Protein AF-0000000087529373 (afdb_homodimer)

Radius of gyration: 29.22 Å; Cα contacts (8 Å, |Δi|>4): 467; chains: 2; bounding box: 78×113×123 Å

Foldseek 3Di:
DDPPPPPPPPPPPPPPPPPPPPVPDDDDVVVVVLVCVLQVVCDDPCNCVSLQEDELVRVVVCVVVVADEEEEEQDDPVVCVVPNDPDPNYYYHHLVGCPPPVNVVSDDQVGAYEYAYQQQPSQSVSQSVNVSVPRVRYHTYHGGPNNNCVVPNPPVPVPPPDD/DPPPPPPPPPPPPPPPPPPPVPVPDDDDVVVVVLVCVLQVVCDDPCNCVSLQEDELVRVVVCVVVVADEEEEEQDDPVVCVVPNDPDPNYYYHHLVGCPPPVNVVSDDQVGAYEYAYQQQPSQSVSQSVNVSVPRVRYHTYHGGPNNNCVVPNPPVPVPPPDD

pLDDT: mean 78.83, std 20.81, range [26.09, 97.5]

Secondary structure (DSSP, 8-state):
----------------------------HHHHHHHHHHHTT--GGGHHHHTTEE-HHHHHHHHHTT--EEEEE-S-HHHHHHS----TT-EE--HHHHTSHHHHTTS-SSSEEEEE-SSSHHHHHHHHHHHHHT-TTEEEETTHHHHHHHHHS--TT------/----------------------------HHHHHHHHHHHTT--GGGHHHHTTEE-HHHHHHHHHTT--EEEEE-S-HHHHHHS----TT-EE--HHHHTSHHHHTTS-SSSEEEEE-SSSHHHHHHHHHHHHTT-TTEEEETTHHHHHHHHHS--TT------

InterPro domains:
  IPR001763 Rhodanese-like domain [PF00581] (61-150)
  IPR001763 Rhodanese-like domain [PS50206] (65-157)
  IPR001763 Rhodanese-like domain [SM00450] (55-154)
  IPR036873 Rhodanese-like domain superfamily [G3DSA:3.40.250.10] (58-163)
  IPR036873 Rhodanese-like domain superfamily [SSF52821] (48-157)
  IPR050229 Thiosulfate sulfurtransferase GlpE [PTHR43031] (61-156)

Nearest PDB structures (foldseek):
  6mxv-assembly1_A  TM=7.679E-01  e=2.136E-05  Francisella tularensis subsp. tularensis SCHU S4
  5ve4-assembly2_B  TM=7.959E-01  e=3.633E-05  Paraburkholderia phytofirmans PsJN
  5ve5-assembly2_B  TM=8.107E-01  e=1.673E-04  Paraburkholderia phytofirmans PsJN
  1gn0-assembly1_A  TM=7.991E-01  e=2.182E-04  Escherichia coli BL21(DE3)
  7aor-assembly1_au  TM=6.139E-01  e=5.782E-05  Trypanosoma cruzi strain CL Brener

Sequence (326 aa):
MKKVKFMVAAIAAIGLCMSVASTAWSYDAEMAQSYAKLFAPAEGVKVGKELHFINPEGFIKNLQAGKEYVALDVRTSGEVAMLGITMPGSMAIPLNELFKEENIQRIPTDKMVVIICKSGARATVAGTALRHIGFDNVYILKGGFQELSAAYGPTEGASLSKKMKKVKFMVAAIAAIGLCMSVASTAWSYDAEMAQSYAKLFAPAEGVKVGKELHFINPEGFIKNLQAGKEYVALDVRTSGEVAMLGITMPGSMAIPLNELFKEENIQRIPTDKMVVIICKSGARATVAGTALRHIGFDNVYILKGGFQELSAAYGPTEGASLSKK

Structure (mmCIF, N/CA/C/O backbone):
data_AF-0000000087529373-model_v1
#
loop_
_entity.id
_entity.type
_entity.pdbx_description
1 polymer 'Thiosulfate sulfurtransferase'
#
loop_
_atom_site.group_PDB
_atom_site.id
_atom_site.type_symbol
_atom_site.label_atom_id
_atom_site.label_alt_id
_atom_site.label_comp_id
_atom_site.label_asym_id
_atom_site.label_entity_id
_atom_site.label_seq_id
_atom_site.pdbx_PDB_ins_code
_atom_site.Cartn_x
_atom_site.Cartn_y
_atom_site.Cartn_z
_atom_site.occupancy
_atom_site.B_iso_or_equiv
_atom_site.auth_seq_id
_atom_site.auth_comp_id
_atom_site.auth_asym_id
_atom_site.auth_atom_id
_atom_site.pdbx_PDB_model_num
ATOM 1 N N . MET A 1 1 ? 5.238 24.453 86 1 31.84 1 MET A N 1
ATOM 2 C CA . MET A 1 1 ? 4.848 24.922 84.688 1 31.84 1 MET A CA 1
ATOM 3 C C . MET A 1 1 ? 5.535 24.125 83.625 1 31.84 1 MET A C 1
ATOM 5 O O . MET A 1 1 ? 6.727 24.297 83.375 1 31.84 1 MET A O 1
ATOM 9 N N . LYS A 1 2 ? 5.074 22.812 83.438 1 36.81 2 LYS A N 1
ATOM 10 C CA . LYS A 1 2 ? 5.535 21.766 82.562 1 36.81 2 LYS A CA 1
ATOM 11 C C . LYS A 1 2 ? 5.434 22.219 81.062 1 36.81 2 LYS A C 1
ATOM 13 O O . LYS A 1 2 ? 4.402 22.75 80.688 1 36.81 2 LYS A O 1
ATOM 18 N N . LYS A 1 3 ? 6.562 22.484 80.375 1 39.34 3 LYS A N 1
ATOM 19 C CA . LYS A 1 3 ? 6.832 22.797 79 1 39.34 3 LYS A CA 1
ATOM 20 C C . LYS A 1 3 ? 6.18 21.766 78.062 1 39.34 3 LYS A C 1
ATOM 22 O O . LYS A 1 3 ? 6.465 20.578 78.188 1 39.34 3 LYS A O 1
ATOM 27 N N . VAL A 1 4 ? 4.902 21.906 77.688 1 40.38 4 VAL A N 1
ATOM 28 C CA . VAL A 1 4 ? 4.215 21.172 76.625 1 40.38 4 VAL A CA 1
ATOM 29 C C . VAL A 1 4 ? 4.988 21.312 75.312 1 40.38 4 VAL A C 1
ATOM 31 O O . VAL A 1 4 ? 5.164 22.406 74.812 1 40.38 4 VAL A O 1
ATOM 34 N N . LYS A 1 5 ? 6.027 20.484 75.125 1 38.56 5 LYS A N 1
ATOM 35 C CA . LYS A 1 5 ? 6.707 20.312 73.812 1 38.56 5 LYS A CA 1
ATOM 36 C C . LYS A 1 5 ? 5.707 20.078 72.688 1 38.56 5 LYS A C 1
ATOM 38 O O . LYS A 1 5 ? 4.906 19.141 72.75 1 38.56 5 LYS A O 1
ATOM 43 N N . PHE A 1 6 ? 5.176 21.156 72.062 1 38 6 PHE A N 1
ATOM 44 C CA . PHE A 1 6 ? 4.41 21.125 70.812 1 38 6 PHE A CA 1
ATOM 45 C C . PHE A 1 6 ? 5.152 20.328 69.75 1 38 6 PHE A C 1
ATOM 47 O O . PHE A 1 6 ? 6.301 20.641 69.438 1 38 6 PHE A O 1
ATOM 54 N N . MET A 1 7 ? 4.977 19 69.625 1 37.06 7 MET A N 1
ATOM 55 C CA . MET A 1 7 ? 5.422 18.172 68.5 1 37.06 7 MET A CA 1
ATOM 56 C C . MET A 1 7 ? 4.902 18.703 67.188 1 37.06 7 MET A C 1
ATOM 58 O O . MET A 1 7 ? 3.693 18.891 67 1 37.06 7 MET A O 1
ATOM 62 N N . VAL A 1 8 ? 5.555 19.703 66.562 1 39.47 8 VAL A N 1
ATOM 63 C CA . VAL A 1 8 ? 5.293 20.156 65.188 1 39.47 8 VAL A CA 1
ATOM 64 C C . VAL A 1 8 ? 5.238 18.969 64.25 1 39.47 8 VAL A C 1
ATOM 66 O O . VAL A 1 8 ? 6.199 18.203 64.125 1 39.47 8 VAL A O 1
ATOM 69 N N . ALA A 1 9 ? 4.086 18.281 64.062 1 39.34 9 ALA A N 1
ATOM 70 C CA . ALA A 1 9 ? 3.787 17.328 63.031 1 39.34 9 ALA A CA 1
ATOM 71 C C . ALA A 1 9 ? 4.168 17.906 61.656 1 39.34 9 ALA A C 1
ATOM 73 O O . ALA A 1 9 ? 3.652 18.953 61.25 1 39.34 9 ALA A O 1
ATOM 74 N N . ALA A 1 10 ? 5.418 17.75 61.25 1 39.88 10 ALA A N 1
ATOM 75 C CA . ALA A 1 10 ? 5.824 17.969 59.875 1 39.88 10 ALA A CA 1
ATOM 76 C C . ALA A 1 10 ? 4.91 17.219 58.906 1 39.88 10 ALA A C 1
ATOM 78 O O . ALA A 1 10 ? 4.82 15.992 58.969 1 39.88 10 ALA A O 1
ATOM 79 N N . ILE A 1 11 ? 3.727 17.734 58.594 1 43.81 11 ILE A N 1
ATOM 80 C CA . ILE A 1 11 ? 2.957 17.219 57.469 1 43.81 11 ILE A CA 1
ATOM 81 C C . ILE A 1 11 ? 3.826 17.203 56.188 1 43.81 11 ILE A C 1
ATOM 83 O O . ILE A 1 11 ? 4.266 18.25 55.719 1 43.81 11 ILE A O 1
ATOM 87 N N . ALA A 1 12 ? 4.637 16.188 56.031 1 41.66 12 ALA A N 1
ATOM 88 C CA . ALA A 1 12 ? 5.258 15.922 54.75 1 41.66 12 ALA A CA 1
ATOM 89 C C . ALA A 1 12 ? 4.219 15.914 53.625 1 41.66 12 ALA A C 1
ATOM 91 O O . ALA A 1 12 ? 3.32 15.07 53.625 1 41.66 12 ALA A O 1
ATOM 92 N N . ALA A 1 13 ? 3.811 17.109 53.125 1 44.53 13 ALA A N 1
ATOM 93 C CA . ALA A 1 13 ? 3.096 17.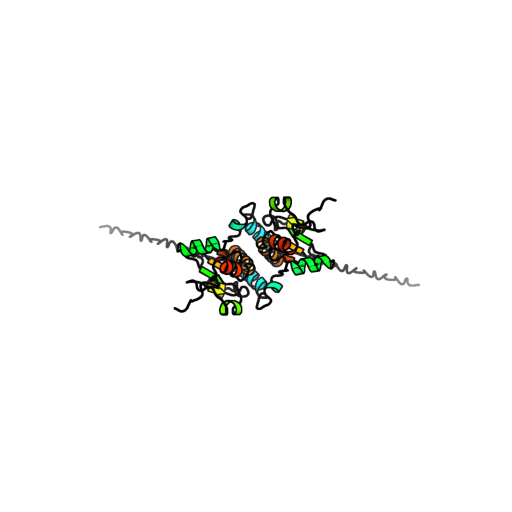141 51.875 1 44.53 13 ALA A CA 1
ATOM 94 C C . ALA A 1 13 ? 3.801 16.281 50.812 1 44.53 13 ALA A C 1
ATOM 96 O O . ALA A 1 13 ? 4.914 16.609 50.375 1 44.53 13 ALA A O 1
ATOM 97 N N . ILE A 1 14 ? 3.701 14.984 50.938 1 47.78 14 ILE A N 1
ATOM 98 C CA . ILE A 1 14 ? 4.039 14.188 49.75 1 47.78 14 ILE A CA 1
ATOM 99 C C . ILE A 1 14 ? 3.387 14.797 48.5 1 47.78 14 ILE A C 1
ATOM 101 O O . ILE A 1 14 ? 2.16 14.812 48.406 1 47.78 14 ILE A O 1
ATOM 105 N N . GLY A 1 15 ? 3.91 15.938 48.094 1 42.34 15 GLY A N 1
ATOM 106 C CA . GLY A 1 15 ? 3.516 16.344 46.75 1 42.34 15 GLY A CA 1
ATOM 107 C C . GLY A 1 15 ? 3.443 15.188 45.75 1 42.34 15 GLY A C 1
ATOM 108 O O . GLY A 1 15 ? 4.461 14.562 45.469 1 42.34 15 GLY A O 1
ATOM 109 N N . LEU A 1 16 ? 2.354 14.445 45.844 1 47.41 16 LEU A N 1
ATOM 110 C CA . LEU A 1 16 ? 2.061 13.594 44.688 1 47.41 16 LEU A CA 1
ATOM 111 C C . LEU A 1 16 ? 2.34 14.328 43.375 1 47.41 16 LEU A C 1
ATOM 113 O O . LEU A 1 16 ? 1.594 15.234 43 1 47.41 16 LEU A O 1
ATOM 117 N N . CYS A 1 17 ? 3.596 14.664 43.156 1 44.91 17 CYS A N 1
ATOM 118 C CA . CYS A 1 17 ? 3.85 14.977 41.75 1 44.91 17 CYS A CA 1
ATOM 119 C C . CYS A 1 17 ? 3.127 14 40.844 1 44.91 17 CYS A C 1
ATOM 121 O O . CYS A 1 17 ? 3.473 12.82 40.781 1 44.91 17 CYS A O 1
ATOM 123 N N . MET A 1 18 ? 1.896 14.117 40.719 1 46.19 18 MET A N 1
ATOM 124 C CA . MET A 1 18 ? 1.282 13.5 39.531 1 46.19 18 MET A CA 1
ATOM 125 C C . MET A 1 18 ? 2.158 13.68 38.312 1 46.19 18 MET A C 1
ATOM 127 O O . MET A 1 18 ? 2.332 14.805 37.844 1 46.19 18 MET A O 1
ATOM 131 N N . SER A 1 19 ? 3.25 12.984 38.188 1 47 19 SER A N 1
ATOM 132 C CA . SER A 1 19 ? 3.793 12.867 36.844 1 47 19 SER A CA 1
ATOM 133 C C . SER A 1 19 ? 2.682 12.852 35.812 1 47 19 SER A C 1
ATOM 135 O O . SER A 1 19 ? 1.85 11.938 35.781 1 47 19 SER A O 1
ATOM 137 N N . VAL A 1 20 ? 2.15 13.914 35.469 1 51.34 20 VAL A N 1
ATOM 138 C CA . VAL A 1 20 ? 1.499 13.945 34.156 1 51.34 20 VAL A CA 1
ATOM 139 C C . VAL A 1 20 ? 2.262 13.062 33.188 1 51.34 20 VAL A C 1
ATOM 141 O O . VAL A 1 20 ? 3.357 13.414 32.75 1 51.34 20 VAL A O 1
ATOM 144 N N . ALA A 1 21 ? 2.305 11.82 33.344 1 45.84 21 ALA A N 1
ATOM 145 C CA . ALA A 1 21 ? 2.678 10.992 32.188 1 45.84 21 ALA A CA 1
ATOM 146 C C . ALA A 1 21 ? 2.135 11.578 30.906 1 45.84 21 ALA A C 1
ATOM 148 O O . ALA A 1 21 ? 0.941 11.461 30.609 1 45.84 21 ALA A O 1
ATOM 149 N N . SER A 1 22 ? 2.545 12.734 30.453 1 48.16 22 SER A N 1
ATOM 150 C CA . SER A 1 22 ? 2.334 13.039 29.047 1 48.16 22 SER A CA 1
ATOM 151 C C . SER A 1 22 ? 2.35 11.766 28.188 1 48.16 22 SER A C 1
ATOM 153 O O . SER A 1 22 ? 3.346 11.047 28.172 1 48.16 22 SER A O 1
ATOM 155 N N . THR A 1 23 ? 1.409 10.867 28.297 1 54.66 23 THR A N 1
ATOM 156 C CA . THR A 1 23 ? 1.257 9.742 27.391 1 54.66 23 THR A CA 1
ATOM 157 C C . THR A 1 23 ? 1.898 10.039 26.031 1 54.66 23 THR A C 1
ATOM 159 O O . THR A 1 23 ? 1.271 10.648 25.172 1 54.66 23 THR A O 1
ATOM 162 N N . ALA A 1 24 ? 3.25 10.406 26.047 1 62.88 24 ALA A N 1
ATOM 163 C CA . ALA A 1 24 ? 4.113 10.695 24.906 1 62.88 24 ALA A CA 1
ATOM 164 C C . ALA A 1 24 ? 3.881 9.703 23.766 1 62.88 24 ALA A C 1
ATOM 166 O O . ALA A 1 24 ? 3.768 8.492 24 1 62.88 24 ALA A O 1
ATOM 167 N N . TRP A 1 25 ? 3.27 10.117 22.766 1 74.19 25 TRP A N 1
ATOM 168 C CA . TRP A 1 25 ? 3.145 9.312 21.547 1 74.19 25 TRP A CA 1
ATOM 169 C C . TRP A 1 25 ? 4.441 8.57 21.25 1 74.19 25 TRP A C 1
ATOM 171 O O . TRP A 1 25 ? 5.535 9.109 21.453 1 74.19 25 TRP A O 1
ATOM 181 N N . SER A 1 26 ? 4.289 7.199 21.297 1 84.88 26 SER A N 1
ATOM 182 C CA . SER A 1 26 ? 5.445 6.434 20.844 1 84.88 26 SER A CA 1
ATOM 183 C C . SER A 1 26 ? 5.094 5.555 19.656 1 84.88 26 SER A C 1
ATOM 185 O O . SER A 1 26 ? 3.943 5.145 19.5 1 84.88 26 SER A O 1
ATOM 187 N N . TYR A 1 27 ? 6.047 5.465 18.703 1 87.38 27 TYR A N 1
ATOM 188 C CA . TYR A 1 27 ? 5.871 4.551 17.578 1 87.38 27 TYR A CA 1
ATOM 189 C C . TYR A 1 27 ? 6.754 3.32 17.734 1 87.38 27 TYR A C 1
ATOM 191 O O . TYR A 1 27 ? 7.672 3.305 18.562 1 87.38 27 TYR A O 1
ATOM 199 N N . ASP A 1 28 ? 6.391 2.209 17.062 1 91.69 28 ASP A N 1
ATOM 200 C CA . ASP A 1 28 ? 7.18 0.982 17.047 1 91.69 28 ASP A CA 1
ATOM 201 C C . ASP A 1 28 ? 8.484 1.183 16.281 1 91.69 28 ASP A C 1
ATOM 203 O O . ASP A 1 28 ? 8.531 1.008 15.062 1 91.69 28 ASP A O 1
ATOM 207 N N . ALA A 1 29 ? 9.547 1.509 16.969 1 89.81 29 ALA A N 1
ATOM 208 C CA . ALA A 1 29 ? 10.828 1.884 16.375 1 89.81 29 ALA A CA 1
ATOM 209 C C . ALA A 1 29 ? 11.445 0.708 15.633 1 89.81 29 ALA A C 1
ATOM 211 O O . ALA A 1 29 ? 12.07 0.891 14.586 1 89.81 29 ALA A O 1
ATOM 212 N N . GLU A 1 30 ? 11.289 -0.482 16.188 1 91.06 30 GLU A N 1
ATOM 213 C CA . GLU A 1 30 ? 11.836 -1.661 15.531 1 91.06 30 GLU A CA 1
ATOM 214 C C . GLU A 1 30 ? 11.133 -1.928 14.203 1 91.06 30 GLU A C 1
ATOM 216 O O . GLU A 1 30 ? 11.789 -2.205 13.195 1 91.06 30 GLU A O 1
ATOM 221 N N . MET A 1 31 ? 9.891 -1.843 14.195 1 91.88 31 MET A N 1
ATOM 222 C CA . MET A 1 31 ? 9.133 -2.014 12.961 1 91.88 31 MET A CA 1
ATOM 223 C C . MET A 1 31 ? 9.469 -0.914 11.961 1 91.88 31 MET A C 1
ATOM 225 O O . MET A 1 31 ? 9.602 -1.178 10.766 1 91.88 31 MET A O 1
ATOM 229 N N . ALA A 1 32 ? 9.656 0.282 12.43 1 91.56 32 ALA A N 1
ATOM 230 C CA . ALA A 1 32 ? 10.039 1.396 11.562 1 91.56 32 ALA A CA 1
ATOM 231 C C . ALA A 1 32 ? 11.367 1.113 10.867 1 91.56 32 ALA A C 1
ATOM 233 O O . ALA A 1 32 ? 11.516 1.388 9.672 1 91.56 32 ALA A O 1
ATOM 234 N N . GLN A 1 33 ? 12.289 0.625 11.609 1 93.12 33 GLN A N 1
ATOM 235 C CA . GLN A 1 33 ? 13.586 0.287 11.023 1 93.12 33 GLN A CA 1
ATOM 236 C C . GLN A 1 33 ? 13.438 -0.78 9.945 1 93.12 33 GLN A C 1
ATOM 238 O O . GLN A 1 33 ? 14.141 -0.746 8.938 1 93.12 33 GLN A O 1
ATOM 243 N N . SER A 1 34 ? 12.57 -1.811 10.203 1 94.44 34 SER A N 1
ATOM 244 C CA . SER A 1 34 ? 12.32 -2.842 9.203 1 94.44 34 SER A CA 1
ATOM 245 C C . SER A 1 34 ? 11.734 -2.244 7.926 1 94.44 34 SER A C 1
ATOM 247 O O . SER A 1 34 ? 12.078 -2.664 6.82 1 94.44 34 SER A O 1
ATOM 249 N N . TYR A 1 35 ? 10.867 -1.227 8.023 1 94.31 35 TYR A N 1
ATOM 250 C CA . TYR A 1 35 ? 10.32 -0.538 6.859 1 94.31 35 TYR A CA 1
ATOM 251 C C . TYR A 1 35 ? 11.391 0.296 6.164 1 94.31 35 TYR A C 1
ATOM 253 O O . TYR A 1 35 ? 11.398 0.407 4.938 1 94.31 35 TYR A O 1
ATOM 261 N N . ALA A 1 36 ? 12.258 0.979 6.969 1 93.25 36 ALA A N 1
ATOM 262 C CA . ALA A 1 36 ? 13.359 1.743 6.379 1 93.25 36 ALA A CA 1
ATOM 263 C C . ALA A 1 36 ? 14.211 0.868 5.465 1 93.25 36 ALA A C 1
ATOM 265 O O . ALA A 1 36 ? 14.586 1.287 4.367 1 93.25 36 ALA A O 1
ATOM 266 N N . LYS A 1 37 ? 14.484 -0.329 5.922 1 93.38 37 LYS A N 1
ATOM 267 C CA . LYS A 1 37 ? 15.25 -1.273 5.117 1 93.38 37 LYS A CA 1
ATOM 268 C C . LYS A 1 37 ? 14.469 -1.698 3.877 1 93.38 37 LYS A C 1
ATOM 270 O O . LYS A 1 37 ? 15.023 -1.77 2.779 1 93.38 37 LYS A O 1
ATOM 275 N N . LEU A 1 38 ? 13.164 -1.969 4.012 1 92.56 38 LEU A N 1
ATOM 276 C CA . LEU A 1 38 ? 12.312 -2.43 2.92 1 92.56 38 LEU A CA 1
ATOM 277 C C . LEU A 1 38 ? 12.242 -1.386 1.811 1 92.56 38 LEU A C 1
ATOM 279 O O . LEU A 1 38 ? 12.258 -1.729 0.626 1 92.56 38 LEU A O 1
ATOM 283 N N . PHE A 1 39 ? 12.188 -0.047 2.17 1 94.12 39 PHE A N 1
ATOM 284 C CA . PHE A 1 39 ? 11.891 0.996 1.195 1 94.12 39 PHE A CA 1
ATOM 285 C C . PHE A 1 39 ? 13.172 1.71 0.761 1 94.12 39 PHE A C 1
ATOM 287 O O . PHE A 1 39 ? 13.141 2.547 -0.144 1 94.12 39 PHE A O 1
ATOM 294 N N . ALA A 1 40 ? 14.32 1.424 1.313 1 91.31 40 ALA A N 1
ATOM 295 C CA . ALA A 1 40 ? 15.602 2.074 1.031 1 91.31 40 ALA A CA 1
ATOM 296 C C . ALA A 1 40 ? 15.922 2.031 -0.461 1 91.31 40 ALA A C 1
ATOM 298 O O . ALA A 1 40 ? 16.359 3.027 -1.036 1 91.31 40 ALA A O 1
ATOM 299 N N . PRO A 1 41 ? 15.617 0.905 -1.127 1 90.06 41 PRO A N 1
ATOM 300 C CA . PRO A 1 41 ? 15.969 0.845 -2.547 1 90.06 41 PRO A CA 1
ATOM 301 C C . PRO A 1 41 ? 15.008 1.646 -3.428 1 90.06 41 PRO A C 1
ATOM 303 O O . PRO A 1 41 ? 15.297 1.88 -4.605 1 90.06 41 PRO A O 1
ATOM 306 N N . ALA A 1 42 ? 13.875 2.02 -2.877 1 88.12 42 ALA A N 1
ATOM 307 C CA . ALA A 1 42 ? 12.867 2.736 -3.658 1 88.12 42 ALA A CA 1
ATOM 308 C C . ALA A 1 42 ? 13.289 4.184 -3.898 1 88.12 42 ALA A C 1
ATOM 310 O O . ALA A 1 42 ? 12.648 5.113 -3.402 1 88.12 42 ALA A O 1
ATOM 311 N N . GLU A 1 43 ? 14.359 4.367 -4.602 1 82.25 43 GLU A N 1
ATOM 312 C CA . GLU A 1 43 ? 14.93 5.68 -4.879 1 82.25 43 GLU A CA 1
ATOM 313 C C . GLU A 1 43 ? 14.945 5.973 -6.375 1 82.25 43 GLU A C 1
ATOM 315 O O . GLU A 1 43 ? 15.094 5.059 -7.191 1 82.25 43 GLU A O 1
ATOM 320 N N . GLY A 1 44 ? 14.742 7.238 -6.668 1 70.94 44 GLY A N 1
ATOM 321 C CA . GLY A 1 44 ? 14.938 7.688 -8.039 1 70.94 44 GLY A CA 1
ATOM 322 C C . GLY A 1 44 ? 13.859 7.211 -8.984 1 70.94 44 GLY A C 1
ATOM 323 O O . GLY A 1 44 ? 12.68 7.145 -8.609 1 70.94 44 GLY A O 1
ATOM 324 N N . VAL A 1 45 ? 14.242 6.945 -10.281 1 62.62 45 VAL A N 1
ATOM 325 C CA . VAL A 1 45 ? 13.32 6.645 -11.375 1 62.62 45 VAL A CA 1
ATOM 326 C C . VAL A 1 45 ? 12.891 5.18 -11.297 1 62.62 45 VAL A C 1
ATOM 328 O O . VAL A 1 45 ? 11.891 4.789 -11.906 1 62.62 45 VAL A O 1
ATOM 331 N N . LYS A 1 46 ? 13.438 4.492 -10.375 1 73.38 46 LYS A N 1
ATOM 332 C CA . LYS A 1 46 ? 13.18 3.057 -10.32 1 73.38 46 LYS A CA 1
ATOM 333 C C . LYS A 1 46 ? 12.234 2.707 -9.172 1 73.38 46 LYS A C 1
ATOM 335 O O . LYS A 1 46 ? 12.203 1.561 -8.719 1 73.38 46 LYS A O 1
ATOM 340 N N . VAL A 1 47 ? 11.562 3.574 -8.719 1 76.75 47 VAL A N 1
ATOM 341 C CA . VAL A 1 47 ? 10.742 3.363 -7.523 1 76.75 47 VAL A CA 1
ATOM 342 C C . VAL A 1 47 ? 9.688 2.303 -7.805 1 76.75 47 VAL A C 1
ATOM 344 O O . VAL A 1 47 ? 9.492 1.378 -7.008 1 76.75 47 VAL A O 1
ATOM 347 N N . GLY A 1 48 ? 9.078 2.363 -8.969 1 79.19 48 GLY A N 1
ATOM 348 C CA . GLY A 1 48 ? 8.062 1.395 -9.328 1 79.19 48 GLY A CA 1
ATOM 349 C C . GLY A 1 48 ? 8.586 -0.028 -9.398 1 79.19 48 GLY A C 1
ATOM 350 O O . GLY A 1 48 ? 7.941 -0.956 -8.906 1 79.19 48 GLY A O 1
ATOM 351 N N . LYS A 1 49 ? 9.758 -0.174 -9.992 1 80.19 49 LYS A N 1
ATOM 352 C CA . LYS A 1 49 ? 10.367 -1.494 -10.102 1 80.19 49 LYS A CA 1
ATOM 353 C C . LYS A 1 49 ? 10.727 -2.049 -8.727 1 80.19 49 LYS A C 1
ATOM 355 O O . LYS A 1 49 ? 10.531 -3.234 -8.461 1 80.19 49 LYS A O 1
ATOM 360 N N . GLU A 1 50 ? 11.18 -1.136 -7.855 1 86.19 50 GLU A N 1
ATOM 361 C CA . GLU A 1 50 ? 11.633 -1.558 -6.535 1 86.19 50 GLU A CA 1
ATOM 362 C C . GLU A 1 50 ? 10.453 -1.92 -5.637 1 86.19 50 GLU A C 1
ATOM 364 O O . GLU A 1 50 ? 10.594 -2.713 -4.703 1 86.19 50 GLU A O 1
ATOM 369 N N . LEU A 1 51 ? 9.328 -1.421 -5.957 1 90.25 51 LEU A N 1
ATOM 370 C CA . LEU A 1 51 ? 8.125 -1.76 -5.203 1 90.25 51 LEU A CA 1
ATOM 371 C C . LEU A 1 51 ? 7.371 -2.908 -5.863 1 90.25 51 LEU A C 1
ATOM 373 O O . LEU A 1 51 ? 6.273 -3.268 -5.434 1 90.25 51 LEU A O 1
ATOM 377 N N . HIS A 1 52 ? 7.895 -3.516 -6.98 1 94.25 52 HIS A N 1
ATOM 378 C CA . HIS A 1 52 ? 7.43 -4.703 -7.688 1 94.25 52 HIS A CA 1
ATOM 379 C C . HIS A 1 52 ? 6.078 -4.457 -8.352 1 94.25 52 HIS A C 1
ATOM 381 O O . HIS A 1 52 ? 5.207 -5.332 -8.344 1 94.25 52 HIS A O 1
ATOM 387 N N . PHE A 1 53 ? 5.926 -3.236 -8.867 1 93.69 53 PHE A N 1
ATOM 388 C CA . PHE A 1 53 ? 4.723 -2.945 -9.641 1 93.69 53 PHE A CA 1
ATOM 389 C C . PHE A 1 53 ? 4.844 -3.496 -11.055 1 93.69 53 PHE A C 1
ATOM 391 O O . PHE A 1 53 ? 5.914 -3.428 -11.664 1 93.69 53 PHE A O 1
ATOM 398 N N . ILE A 1 54 ? 3.787 -4.031 -11.562 1 92.06 54 ILE A N 1
ATOM 399 C CA . ILE A 1 54 ? 3.672 -4.398 -12.969 1 92.06 54 ILE A CA 1
ATOM 400 C C . ILE A 1 54 ? 2.459 -3.705 -13.586 1 92.06 54 ILE A C 1
ATOM 402 O O . ILE A 1 54 ? 1.408 -3.596 -12.953 1 92.06 54 ILE A O 1
ATOM 406 N N . ASN A 1 55 ? 2.658 -3.148 -14.727 1 90.5 55 ASN A N 1
ATOM 407 C CA . ASN A 1 55 ? 1.537 -2.529 -15.422 1 90.5 55 ASN A CA 1
ATOM 408 C C . ASN A 1 55 ? 0.709 -3.562 -16.188 1 90.5 55 ASN A C 1
ATOM 410 O O . ASN A 1 55 ? 1.186 -4.664 -16.453 1 90.5 55 ASN A O 1
ATOM 414 N N . PRO A 1 56 ? -0.542 -3.162 -16.438 1 88.56 56 PRO A N 1
ATOM 415 C CA . PRO A 1 56 ? -1.431 -4.102 -17.141 1 88.56 56 PRO A CA 1
ATOM 416 C C . PRO A 1 56 ? -0.863 -4.578 -18.469 1 88.56 56 PRO A C 1
ATOM 418 O O . PRO A 1 56 ? -0.99 -5.758 -18.812 1 88.56 56 PRO A O 1
ATOM 421 N N . GLU A 1 57 ? -0.238 -3.729 -19.188 1 86.44 57 GLU A N 1
ATOM 422 C CA . GLU A 1 57 ? 0.329 -4.094 -20.484 1 86.44 57 GLU A CA 1
ATOM 423 C C . GLU A 1 57 ? 1.391 -5.18 -20.344 1 86.44 57 GLU A C 1
ATOM 425 O O . GLU A 1 57 ? 1.388 -6.164 -21.078 1 86.44 57 GLU A O 1
ATOM 430 N N . GLY A 1 58 ? 2.285 -4.906 -19.422 1 84.75 58 GLY A N 1
ATOM 431 C CA . GLY A 1 58 ? 3.311 -5.902 -19.156 1 84.75 58 GLY A CA 1
ATOM 432 C C . GLY A 1 58 ? 2.748 -7.223 -18.656 1 84.75 58 GLY A C 1
ATOM 433 O O . GLY A 1 58 ? 3.217 -8.289 -19.062 1 84.75 58 GLY A O 1
ATOM 434 N N . PHE A 1 59 ? 1.764 -7.176 -17.859 1 85.69 59 PHE A N 1
ATOM 435 C CA . PHE A 1 59 ? 1.114 -8.359 -17.312 1 85.69 59 PHE A CA 1
ATOM 436 C C . PHE A 1 59 ? 0.517 -9.219 -18.422 1 85.69 59 PHE A C 1
ATOM 438 O O . PHE A 1 59 ? 0.754 -10.422 -18.469 1 85.69 59 PHE A O 1
ATOM 445 N N . ILE A 1 60 ? -0.147 -8.617 -19.344 1 82 60 ILE A N 1
ATOM 446 C CA . ILE A 1 60 ? -0.817 -9.312 -20.438 1 82 60 ILE A CA 1
ATOM 447 C C . ILE A 1 60 ? 0.221 -9.875 -21.406 1 82 60 ILE A C 1
ATOM 449 O O . ILE A 1 60 ? 0.092 -11.016 -21.875 1 82 60 ILE A O 1
ATOM 453 N N . LYS A 1 61 ? 1.169 -9.039 -21.719 1 84.81 61 LYS A N 1
ATOM 454 C CA . LYS A 1 61 ? 2.23 -9.492 -22.609 1 84.81 61 LYS A CA 1
ATOM 455 C C . LYS A 1 61 ? 2.904 -10.75 -22.062 1 84.81 61 LYS A C 1
ATOM 457 O O . LYS A 1 61 ? 3.158 -11.695 -22.812 1 84.81 61 LYS A O 1
ATOM 462 N N . ASN A 1 62 ? 3.156 -10.711 -20.797 1 83.19 62 ASN A N 1
ATOM 463 C CA . ASN A 1 62 ? 3.791 -11.859 -20.172 1 83.19 62 ASN A CA 1
ATOM 464 C C . ASN A 1 62 ? 2.881 -13.086 -20.188 1 83.19 62 ASN A C 1
ATOM 466 O O . ASN A 1 62 ? 3.344 -14.203 -20.422 1 83.19 62 ASN A O 1
ATOM 470 N N . LEU A 1 63 ? 1.651 -12.945 -19.953 1 79.44 63 LEU A N 1
ATOM 471 C CA . LEU A 1 63 ? 0.681 -14.031 -20 1 79.44 63 LEU A CA 1
ATOM 472 C C . LEU A 1 63 ? 0.63 -14.648 -21.406 1 79.44 63 LEU A C 1
ATOM 474 O O . LEU A 1 63 ? 0.605 -15.867 -21.547 1 79.44 63 LEU A O 1
ATOM 478 N N . GLN A 1 64 ? 0.639 -13.773 -22.344 1 82.69 64 GLN A N 1
ATOM 479 C CA . GLN A 1 64 ? 0.57 -14.219 -23.734 1 82.69 64 GLN A CA 1
ATOM 480 C C . GLN A 1 64 ? 1.84 -14.961 -24.141 1 82.69 64 GLN A C 1
ATOM 482 O O . GLN A 1 64 ? 1.797 -15.867 -24.969 1 82.69 64 GLN A O 1
ATOM 487 N N . ALA A 1 65 ? 2.898 -14.625 -23.531 1 87.56 65 ALA A N 1
ATOM 488 C CA . ALA A 1 65 ? 4.184 -15.258 -23.812 1 87.56 65 ALA A CA 1
ATOM 489 C C . ALA A 1 65 ? 4.305 -16.594 -23.094 1 87.56 65 ALA A C 1
ATOM 491 O O . ALA A 1 65 ? 5.324 -17.281 -23.219 1 87.56 65 ALA A O 1
ATOM 492 N N . GLY A 1 66 ? 3.326 -16.906 -22.281 1 81.62 66 GLY A N 1
ATOM 493 C CA . GLY A 1 66 ? 3.307 -18.203 -21.641 1 81.62 66 GLY A CA 1
ATOM 494 C C . GLY A 1 66 ? 3.98 -18.203 -20.281 1 81.62 66 GLY A C 1
ATOM 495 O O . GLY A 1 66 ? 4.305 -19.266 -19.734 1 81.62 66 GLY A O 1
ATOM 496 N N . LYS A 1 67 ? 4.266 -17.047 -19.797 1 82 67 LYS A N 1
ATOM 497 C CA . LYS A 1 67 ? 4.84 -16.969 -18.453 1 82 67 LYS A CA 1
ATOM 498 C C . LYS A 1 67 ? 3.836 -17.422 -17.406 1 82 67 LYS A C 1
ATOM 500 O O . LYS A 1 67 ? 2.652 -17.094 -17.484 1 82 67 LYS A O 1
ATOM 505 N N . GLU A 1 68 ? 4.305 -18.234 -16.5 1 83.38 68 GLU A N 1
ATOM 506 C CA . GLU A 1 68 ? 3.432 -18.781 -15.469 1 83.38 68 GLU A CA 1
ATOM 507 C C . GLU A 1 68 ? 3.359 -17.859 -14.258 1 83.38 68 GLU A C 1
ATOM 509 O O . GLU A 1 68 ? 4.387 -17.484 -13.688 1 83.38 68 GLU A O 1
ATOM 514 N N . TYR A 1 69 ? 2.191 -17.328 -13.969 1 84.25 69 TYR A N 1
ATOM 515 C CA . TYR A 1 69 ? 1.888 -16.516 -12.797 1 84.25 69 TYR A CA 1
ATOM 516 C C . TYR A 1 69 ? 0.76 -17.125 -11.984 1 84.25 69 TYR A C 1
ATOM 518 O O . TYR A 1 69 ? -0.06 -17.875 -12.516 1 84.25 69 TYR A O 1
ATOM 526 N N . VAL A 1 70 ? 0.819 -16.953 -10.789 1 90.25 70 VAL A N 1
ATOM 527 C CA . VAL A 1 70 ? -0.356 -17.141 -9.945 1 90.25 70 VAL A CA 1
ATOM 528 C C . VAL A 1 70 ? -0.972 -15.781 -9.602 1 90.25 70 VAL A C 1
ATOM 530 O O . VAL A 1 70 ? -0.299 -14.906 -9.055 1 90.25 70 VAL A O 1
ATOM 533 N N . ALA A 1 71 ? -2.164 -15.562 -10.062 1 91.88 71 ALA A N 1
ATOM 534 C CA . ALA A 1 71 ? -2.889 -14.344 -9.695 1 91.88 71 ALA A CA 1
ATOM 535 C C . ALA A 1 71 ? -3.559 -14.492 -8.336 1 91.88 71 ALA A C 1
ATOM 537 O O . ALA A 1 71 ? -4.246 -15.484 -8.078 1 91.88 71 ALA A O 1
ATOM 538 N N . LEU A 1 72 ? -3.309 -13.602 -7.48 1 95.81 72 LEU A N 1
ATOM 539 C CA . LEU A 1 72 ? -3.943 -13.562 -6.168 1 95.81 72 LEU A CA 1
ATOM 540 C C . LEU A 1 72 ? -4.883 -12.367 -6.051 1 95.81 72 LEU A C 1
ATOM 542 O O . LEU A 1 72 ? -4.43 -11.227 -5.953 1 95.81 72 LEU A O 1
ATOM 546 N N . ASP A 1 73 ? -6.172 -12.68 -6.109 1 94.62 73 ASP A N 1
ATOM 547 C CA . ASP A 1 73 ? -7.211 -11.664 -5.953 1 94.62 73 ASP A CA 1
ATOM 548 C C . ASP A 1 73 ? -7.504 -11.398 -4.477 1 94.62 73 ASP A C 1
ATOM 550 O O . ASP A 1 73 ? -8.023 -12.273 -3.777 1 94.62 73 ASP A O 1
ATOM 554 N N . VAL A 1 74 ? -7.281 -10.141 -4.016 1 96.31 74 VAL A N 1
ATOM 555 C CA . VAL A 1 74 ? -7.387 -9.875 -2.584 1 96.31 74 VAL A CA 1
ATOM 556 C C . VAL A 1 74 ? -8.656 -9.078 -2.299 1 96.31 74 VAL A C 1
ATOM 558 O O . VAL A 1 74 ? -8.82 -8.523 -1.207 1 96.31 74 VAL A O 1
ATOM 561 N N . ARG A 1 75 ? -9.547 -8.984 -3.254 1 92.94 75 ARG A N 1
ATOM 562 C CA . ARG A 1 75 ? -10.844 -8.352 -3.049 1 92.94 75 ARG A CA 1
ATOM 563 C C . ARG A 1 75 ? -11.727 -9.195 -2.137 1 92.94 75 ARG A C 1
ATOM 565 O O . ARG A 1 75 ? -11.312 -10.266 -1.676 1 92.94 75 ARG A O 1
ATOM 572 N N . THR A 1 76 ? -12.867 -8.602 -1.842 1 91.88 76 THR A N 1
ATOM 573 C CA . THR A 1 76 ? -13.82 -9.344 -1.024 1 91.88 76 THR A CA 1
ATOM 574 C C . THR A 1 76 ? -14.414 -10.508 -1.808 1 91.88 76 THR A C 1
ATOM 576 O O . THR A 1 76 ? -14.406 -10.508 -3.041 1 91.88 76 THR A O 1
ATOM 579 N N . SER A 1 77 ? -14.922 -11.484 -1.059 1 89.75 77 SER A N 1
ATOM 580 C CA . SER A 1 77 ? -15.555 -12.633 -1.704 1 89.75 77 SER A CA 1
ATOM 581 C C . SER A 1 77 ? -16.734 -12.203 -2.561 1 89.75 77 SER A C 1
ATOM 583 O O . SER A 1 77 ? -17.016 -12.805 -3.6 1 89.75 77 SER A O 1
ATOM 585 N N . GLY A 1 78 ? -17.438 -11.195 -2.104 1 87.25 78 GLY A N 1
ATOM 586 C CA . GLY A 1 78 ? -18.547 -10.672 -2.883 1 87.25 78 GLY A CA 1
ATOM 587 C C . GLY A 1 78 ? -18.109 -10.094 -4.219 1 87.25 78 GLY A C 1
ATOM 588 O O . GLY A 1 78 ? -18.766 -10.328 -5.238 1 87.25 78 GLY A O 1
ATOM 589 N N . GLU A 1 79 ? -17.078 -9.375 -4.234 1 87.56 79 GLU A N 1
ATOM 590 C CA . GLU A 1 79 ? -16.547 -8.805 -5.469 1 87.56 79 GLU A CA 1
ATOM 591 C C . GLU A 1 79 ? -16.094 -9.898 -6.43 1 87.56 79 GLU A C 1
ATOM 593 O O . GLU A 1 79 ? -16.344 -9.82 -7.633 1 87.56 79 GLU A O 1
ATOM 598 N N . VAL A 1 80 ? -15.422 -10.922 -5.934 1 86.69 80 VAL A N 1
ATOM 599 C CA . VAL A 1 80 ? -14.859 -11.984 -6.754 1 86.69 80 VAL A CA 1
ATOM 600 C C . VAL A 1 80 ? -15.992 -12.82 -7.355 1 86.69 80 VAL A C 1
ATOM 602 O O . VAL A 1 80 ? -15.906 -13.258 -8.508 1 86.69 80 VAL A O 1
ATOM 605 N N . ALA A 1 81 ? -16.969 -13.047 -6.582 1 84.88 81 ALA A N 1
ATOM 606 C CA . ALA A 1 81 ? -18.125 -13.82 -7.047 1 84.88 81 ALA A CA 1
ATOM 607 C C . ALA A 1 81 ? -18.812 -13.125 -8.211 1 84.88 81 ALA A C 1
ATOM 609 O O . ALA A 1 81 ? -19.375 -13.781 -9.102 1 84.88 81 ALA A O 1
ATOM 610 N N . MET A 1 82 ? -18.75 -11.812 -8.219 1 82.69 82 MET A N 1
ATOM 611 C CA . MET A 1 82 ? -19.375 -11.039 -9.281 1 82.69 82 MET A CA 1
ATOM 612 C C . MET A 1 82 ? -18.516 -11.047 -10.539 1 82.69 82 MET A C 1
ATOM 614 O O . MET A 1 82 ? -19.031 -11.203 -11.648 1 82.69 82 MET A O 1
ATOM 618 N N . LEU A 1 83 ? -17.25 -10.758 -10.414 1 77.5 83 LEU A N 1
ATOM 619 C CA . LEU A 1 83 ? -16.281 -10.727 -11.5 1 77.5 83 LEU A CA 1
ATOM 620 C C . LEU A 1 83 ? -14.898 -11.148 -11.008 1 77.5 83 LEU A C 1
ATOM 622 O O . LEU A 1 83 ? -14.32 -10.516 -10.125 1 77.5 83 LEU A O 1
ATOM 626 N N . GLY A 1 84 ? -14.523 -12.297 -11.453 1 72.38 84 GLY A N 1
ATOM 627 C CA . GLY A 1 84 ? -13.234 -12.781 -10.992 1 72.38 84 GLY A CA 1
ATOM 628 C C . GLY A 1 84 ? -12.281 -13.102 -12.133 1 72.38 84 GLY A C 1
ATOM 629 O O . GLY A 1 84 ? -12.641 -13 -13.305 1 72.38 84 GLY A O 1
ATOM 630 N N . ILE A 1 85 ? -10.977 -13.273 -11.719 1 70.5 85 ILE A N 1
ATOM 631 C CA . ILE A 1 85 ? -9.922 -13.664 -12.656 1 70.5 85 ILE A CA 1
ATOM 632 C C . ILE A 1 85 ? -9.984 -15.172 -12.898 1 70.5 85 ILE A C 1
ATOM 634 O O . ILE A 1 85 ? -10.07 -15.953 -11.945 1 70.5 85 ILE A O 1
ATOM 638 N N . THR A 1 86 ? -10.141 -15.562 -14.109 1 69.88 86 THR A N 1
ATOM 639 C CA . THR A 1 86 ? -10.289 -16.969 -14.438 1 69.88 86 THR A CA 1
ATOM 640 C C . THR A 1 86 ? -8.977 -17.562 -14.938 1 69.88 86 THR A C 1
ATOM 642 O O . THR A 1 86 ? -8.938 -18.688 -15.445 1 69.88 86 THR A O 1
ATOM 645 N N . MET A 1 87 ? -7.941 -17.062 -14.602 1 72.38 87 MET A N 1
ATOM 646 C CA . MET A 1 87 ? -6.66 -17.609 -15.039 1 72.38 87 MET A CA 1
ATOM 647 C C . MET A 1 87 ? -6.316 -18.875 -14.266 1 72.38 87 MET A C 1
ATOM 649 O O . MET A 1 87 ? -6.625 -19 -13.078 1 72.38 87 MET A O 1
ATOM 653 N N . PRO A 1 88 ? -5.695 -19.828 -15.016 1 75.75 88 PRO A N 1
ATOM 654 C CA . PRO A 1 88 ? -5.258 -21.031 -14.305 1 75.75 88 PRO A CA 1
ATOM 655 C C . PRO A 1 88 ? -4.332 -20.719 -13.133 1 75.75 88 PRO A C 1
ATOM 657 O O . PRO A 1 88 ? -3.467 -19.859 -13.234 1 75.75 88 PRO A O 1
ATOM 660 N N . GLY A 1 89 ? -4.645 -21.297 -12.016 1 78.56 89 GLY A N 1
ATOM 661 C CA . GLY A 1 89 ? -3.789 -21.172 -10.844 1 78.56 89 GLY A CA 1
ATOM 662 C C . GLY A 1 89 ? -4.09 -19.938 -10.023 1 78.56 89 GLY A C 1
ATOM 663 O O . GLY A 1 89 ? -3.402 -19.656 -9.039 1 78.56 89 GLY A O 1
ATOM 664 N N . SER A 1 90 ? -5.117 -19.266 -10.398 1 85.94 90 SER A N 1
ATOM 665 C CA . SER A 1 90 ? -5.48 -18.078 -9.648 1 85.94 90 SER A CA 1
ATOM 666 C C . SER A 1 90 ? -6.105 -18.438 -8.305 1 85.94 90 SER A C 1
ATOM 668 O O . SER A 1 90 ? -6.648 -19.531 -8.141 1 85.94 90 SER A O 1
ATOM 670 N N . MET A 1 91 ? -5.887 -17.547 -7.324 1 92.19 91 MET A N 1
ATOM 671 C CA . MET A 1 91 ? -6.469 -17.703 -5.992 1 92.19 91 MET A CA 1
ATOM 672 C C . MET A 1 91 ? -7.094 -16.391 -5.52 1 92.19 91 MET A C 1
ATOM 674 O O . MET A 1 91 ? -6.742 -15.312 -6.012 1 92.19 91 MET A O 1
ATOM 678 N N . ALA A 1 92 ? -8.109 -16.641 -4.68 1 93.69 92 ALA A N 1
ATOM 679 C CA . ALA A 1 92 ? -8.773 -15.5 -4.062 1 93.69 92 ALA A CA 1
ATOM 680 C C . ALA A 1 92 ? -8.711 -15.586 -2.539 1 93.69 92 ALA A C 1
ATOM 682 O O . ALA A 1 92 ? -9.203 -16.547 -1.947 1 93.69 92 ALA A O 1
ATOM 683 N N . ILE A 1 93 ? -8.062 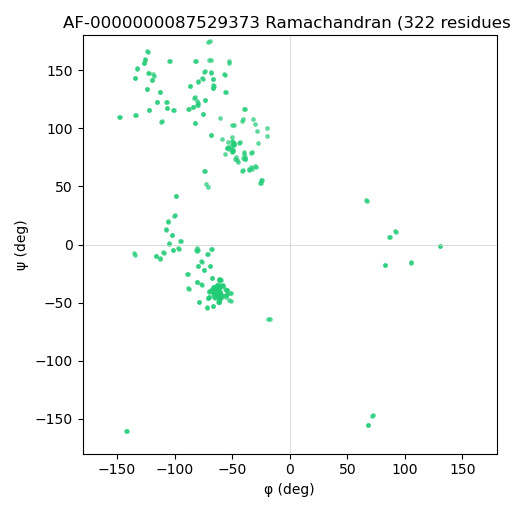-14.68 -1.944 1 95.94 93 ILE A N 1
ATOM 684 C CA . ILE A 1 93 ? -7.992 -14.539 -0.494 1 95.94 93 ILE A CA 1
ATOM 685 C C . ILE A 1 93 ? -8.211 -13.078 -0.107 1 95.94 93 ILE A C 1
ATOM 687 O O . ILE A 1 93 ? -7.359 -12.227 -0.364 1 95.94 93 ILE A O 1
ATOM 691 N N . PRO A 1 94 ? -9.367 -12.805 0.542 1 96.19 94 PRO A N 1
ATOM 692 C CA . PRO A 1 94 ? -9.609 -11.414 0.92 1 96.19 94 PRO A CA 1
ATOM 693 C C . PRO A 1 94 ? -8.492 -10.836 1.791 1 96.19 94 PRO A C 1
ATOM 695 O O . PRO A 1 94 ? -7.914 -11.555 2.609 1 96.19 94 PRO A O 1
ATOM 698 N N . LEU A 1 95 ? -8.25 -9.523 1.583 1 96.25 95 LEU A N 1
ATOM 699 C CA . LEU A 1 95 ? -7.168 -8.859 2.295 1 96.25 95 LEU A CA 1
ATOM 700 C C . LEU A 1 95 ? -7.262 -9.117 3.795 1 96.25 95 LEU A C 1
ATOM 702 O O . LEU A 1 95 ? -6.25 -9.406 4.441 1 96.25 95 LEU A O 1
ATOM 706 N N . ASN A 1 96 ? -8.453 -9.086 4.398 1 94.94 96 ASN A N 1
ATOM 707 C CA . ASN A 1 96 ? -8.625 -9.195 5.844 1 94.94 96 ASN A CA 1
ATOM 708 C C . ASN A 1 96 ? -8.344 -10.609 6.336 1 94.94 96 ASN A C 1
ATOM 710 O O . ASN A 1 96 ? -8.258 -10.844 7.543 1 94.94 96 ASN A O 1
ATOM 714 N N . GLU A 1 97 ? -8.156 -11.555 5.406 1 96.31 97 GLU A N 1
ATOM 715 C CA . GLU A 1 97 ? -7.891 -12.945 5.758 1 96.31 97 GLU A CA 1
ATOM 716 C C . GLU A 1 97 ? -6.5 -13.375 5.293 1 96.31 97 GLU A C 1
ATOM 718 O O . GLU A 1 97 ? -6.035 -14.461 5.637 1 96.31 97 GLU A O 1
ATOM 723 N N . LEU A 1 98 ? -5.875 -12.586 4.531 1 96.75 98 LEU A N 1
ATOM 724 C CA . LEU A 1 98 ? -4.699 -12.969 3.756 1 96.75 98 LEU A CA 1
ATOM 725 C C . LEU A 1 98 ? -3.549 -13.367 4.672 1 96.75 98 LEU A C 1
ATOM 727 O O . LEU A 1 98 ? -2.791 -14.289 4.363 1 96.75 98 LEU A O 1
ATOM 731 N N . PHE A 1 99 ? -3.373 -12.75 5.852 1 96.38 99 PHE A N 1
ATOM 732 C CA . PHE A 1 99 ? -2.158 -12.906 6.645 1 96.38 99 PHE A CA 1
ATOM 733 C C . PHE A 1 99 ? -2.387 -13.875 7.797 1 96.38 99 PHE A C 1
ATOM 735 O O . PHE A 1 99 ? -1.542 -14 8.688 1 96.38 99 PHE A O 1
ATOM 742 N N . LYS A 1 100 ? -3.541 -14.531 7.816 1 94.5 100 LYS A N 1
ATOM 743 C CA . LYS A 1 100 ? -3.713 -15.695 8.68 1 94.5 100 LYS A CA 1
ATOM 744 C C . LYS A 1 100 ? -2.828 -16.859 8.227 1 94.5 100 LYS A C 1
ATOM 746 O O . LYS A 1 100 ? -2.672 -17.094 7.031 1 94.5 100 LYS A O 1
ATOM 751 N N . GLU A 1 101 ? -2.34 -17.531 9.133 1 92.81 101 GLU A N 1
ATOM 752 C CA . GLU A 1 101 ? -1.368 -18.578 8.859 1 92.81 101 GLU A CA 1
ATOM 753 C C . GLU A 1 101 ? -1.889 -19.547 7.801 1 92.81 101 GLU A C 1
ATOM 755 O O . GLU A 1 101 ? -1.178 -19.875 6.852 1 92.81 101 GLU A O 1
ATOM 760 N N . GLU A 1 102 ? -3.088 -20.047 7.887 1 94.25 102 GLU A N 1
ATOM 761 C CA . GLU A 1 102 ? -3.664 -21.031 6.977 1 94.25 102 GLU A CA 1
ATOM 762 C C . GLU A 1 102 ? -3.727 -20.5 5.551 1 94.25 102 GLU A C 1
ATOM 764 O O . GLU A 1 102 ? -3.668 -21.266 4.59 1 94.25 102 GLU A O 1
ATOM 769 N N . ASN A 1 103 ? -3.871 -19.203 5.406 1 96.38 103 ASN A N 1
ATOM 770 C CA . ASN A 1 103 ? -3.969 -18.609 4.078 1 96.38 103 ASN A CA 1
ATOM 771 C C . ASN A 1 103 ? -2.594 -18.281 3.504 1 96.38 103 ASN A C 1
ATOM 773 O O . ASN A 1 103 ? -2.359 -18.453 2.305 1 96.38 103 ASN A O 1
ATOM 777 N N . ILE A 1 104 ? -1.667 -17.812 4.355 1 95 104 ILE A N 1
ATOM 778 C CA . ILE A 1 104 ? -0.308 -17.516 3.912 1 95 104 ILE A CA 1
ATOM 779 C C . ILE A 1 104 ? 0.323 -18.781 3.32 1 95 104 ILE A C 1
ATOM 781 O O . ILE A 1 104 ? 1.029 -18.703 2.311 1 95 104 ILE A O 1
ATOM 785 N N . GLN A 1 105 ? -0.009 -19.906 3.879 1 92.62 105 GLN A N 1
ATOM 786 C CA . GLN A 1 105 ? 0.589 -21.172 3.475 1 92.62 105 GLN A CA 1
ATOM 787 C C . GLN A 1 105 ? 0.127 -21.578 2.078 1 92.62 105 GLN A C 1
ATOM 789 O O . GLN A 1 105 ? 0.75 -22.438 1.435 1 92.62 105 GLN A O 1
ATOM 794 N N . ARG A 1 106 ? -0.916 -21.031 1.628 1 94.69 106 ARG A N 1
ATOM 795 C CA . ARG A 1 106 ? -1.452 -21.344 0.309 1 94.69 106 ARG A CA 1
ATOM 796 C C . ARG A 1 106 ? -0.688 -20.609 -0.786 1 94.69 106 ARG A C 1
ATOM 798 O O . ARG A 1 106 ? -0.798 -20.953 -1.965 1 94.69 106 ARG A O 1
ATOM 805 N N . ILE A 1 107 ? 0.032 -19.578 -0.445 1 94.56 107 ILE A N 1
ATOM 806 C CA . ILE A 1 107 ? 0.719 -18.75 -1.432 1 94.56 107 ILE A CA 1
ATOM 807 C C . ILE A 1 107 ? 2.014 -19.438 -1.866 1 94.56 107 ILE A C 1
ATOM 809 O O . ILE A 1 107 ? 2.895 -19.703 -1.043 1 94.56 107 ILE A O 1
ATOM 813 N N . PRO A 1 108 ? 2.119 -19.719 -3.109 1 93.19 108 PRO A N 1
ATOM 814 C CA . PRO A 1 108 ? 3.344 -20.391 -3.561 1 93.19 108 PRO A CA 1
ATOM 815 C C . PRO A 1 108 ? 4.574 -19.484 -3.471 1 93.19 108 PRO A C 1
ATOM 817 O O . PRO A 1 108 ? 4.469 -18.266 -3.66 1 93.19 108 PRO A O 1
ATOM 820 N N . THR A 1 109 ? 5.707 -20.094 -3.205 1 91.75 109 THR A N 1
ATOM 821 C CA . THR A 1 109 ? 6.949 -19.344 -3.094 1 91.75 109 THR A CA 1
ATOM 822 C C . THR A 1 109 ? 7.863 -19.625 -4.281 1 91.75 109 THR A C 1
ATOM 824 O O . THR A 1 109 ? 8.844 -18.906 -4.5 1 91.75 109 THR A O 1
ATOM 827 N N . ASP A 1 110 ? 7.508 -20.562 -5.113 1 90.06 110 ASP A N 1
ATOM 828 C CA . ASP A 1 110 ? 8.352 -20.984 -6.23 1 90.06 110 ASP A CA 1
ATOM 829 C C . ASP A 1 110 ? 7.812 -20.438 -7.551 1 90.06 110 ASP A C 1
ATOM 831 O O . ASP A 1 110 ? 8.336 -20.75 -8.617 1 90.06 110 ASP A O 1
ATOM 835 N N . LYS A 1 111 ? 6.746 -19.703 -7.488 1 90.44 111 LYS A N 1
ATOM 836 C CA . LYS A 1 111 ? 6.141 -19.078 -8.656 1 90.44 111 LYS A CA 1
ATOM 837 C C . LYS A 1 111 ? 5.984 -17.578 -8.461 1 90.44 111 LYS A C 1
ATOM 839 O O . LYS A 1 111 ? 5.953 -17.094 -7.328 1 90.44 111 LYS A O 1
ATOM 844 N N . MET A 1 112 ? 5.867 -16.891 -9.562 1 92.5 112 MET A N 1
ATOM 845 C CA . MET A 1 112 ? 5.543 -15.469 -9.492 1 92.5 112 MET A CA 1
ATOM 846 C C . MET A 1 112 ? 4.082 -15.258 -9.117 1 92.5 112 MET A C 1
ATOM 848 O O . MET A 1 112 ? 3.188 -15.852 -9.719 1 92.5 112 MET A O 1
ATOM 852 N N . VAL A 1 113 ? 3.865 -14.531 -8.078 1 95 113 VAL A N 1
ATOM 853 C CA . VAL A 1 113 ? 2.516 -14.211 -7.629 1 95 113 VAL A CA 1
ATOM 854 C C . VAL A 1 113 ? 2.199 -12.75 -7.945 1 95 113 VAL A C 1
ATOM 856 O O . VAL A 1 113 ? 2.953 -11.852 -7.57 1 95 113 VAL A O 1
ATOM 859 N N . VAL A 1 114 ? 1.146 -12.523 -8.695 1 95.12 114 VAL A N 1
ATOM 860 C CA . VAL A 1 114 ? 0.69 -11.164 -8.992 1 95.12 114 VAL A CA 1
ATOM 861 C C . VAL A 1 114 ? -0.579 -10.867 -8.195 1 95.12 114 VAL A C 1
ATOM 863 O O . VAL A 1 114 ? -1.593 -11.555 -8.352 1 95.12 114 VAL A O 1
ATOM 866 N N . ILE A 1 115 ? -0.49 -9.883 -7.328 1 97.31 115 ILE A N 1
ATOM 867 C CA . ILE A 1 115 ? -1.613 -9.5 -6.48 1 97.31 115 ILE A CA 1
ATOM 868 C C . ILE A 1 115 ? -2.506 -8.508 -7.223 1 97.31 115 ILE A C 1
ATOM 870 O O . ILE A 1 115 ? -2.012 -7.566 -7.848 1 97.31 115 ILE A O 1
ATOM 874 N N . ILE A 1 116 ? -3.82 -8.766 -7.098 1 93.88 116 ILE A N 1
ATOM 875 C CA . ILE A 1 116 ? -4.785 -7.961 -7.84 1 93.88 116 ILE A CA 1
ATOM 876 C C . ILE A 1 116 ? -5.934 -7.555 -6.922 1 93.88 116 ILE A C 1
ATOM 878 O O . ILE A 1 116 ? -6.352 -8.328 -6.059 1 93.88 116 ILE A O 1
ATOM 882 N N . CYS A 1 117 ? -6.383 -6.379 -7.152 1 94.19 117 CYS A N 1
ATOM 883 C CA . CYS A 1 117 ? -7.648 -5.945 -6.57 1 94.19 117 CYS A CA 1
ATOM 884 C C . CYS A 1 117 ? -8.438 -5.09 -7.559 1 94.19 117 CYS A C 1
ATOM 886 O O . CYS A 1 117 ? -8.266 -5.219 -8.773 1 94.19 117 CYS A O 1
ATOM 888 N N . LYS A 1 118 ? -9.367 -4.328 -7.066 1 89.31 118 LYS A N 1
ATOM 889 C CA . LYS A 1 118 ? -10.219 -3.539 -7.961 1 89.31 118 LYS A CA 1
ATOM 890 C C . LYS A 1 118 ? -9.445 -2.379 -8.578 1 89.31 118 LYS A C 1
ATOM 892 O O . LYS A 1 118 ? -9.344 -2.27 -9.797 1 89.31 118 LYS A O 1
ATOM 897 N N . SER A 1 119 ? -8.812 -1.534 -7.75 1 89.31 119 SER A N 1
ATOM 898 C CA . SER A 1 119 ? -8.188 -0.291 -8.188 1 89.31 119 SER A CA 1
ATOM 899 C C . SER A 1 119 ? -6.668 -0.358 -8.055 1 89.31 119 SER A C 1
ATOM 901 O O . SER A 1 119 ? -5.961 0.549 -8.5 1 89.31 119 SER A O 1
ATOM 903 N N . GLY A 1 120 ? -6.156 -1.356 -7.375 1 92.69 120 GLY A N 1
ATOM 904 C CA . GLY A 1 120 ? -4.73 -1.476 -7.117 1 92.69 120 GLY A CA 1
ATOM 905 C C . GLY A 1 120 ? -4.352 -1.133 -5.691 1 92.69 120 GLY A C 1
ATOM 906 O O . GLY A 1 120 ? -3.248 -1.453 -5.242 1 92.69 120 GLY A O 1
ATOM 907 N N . ALA A 1 121 ? -5.215 -0.493 -4.949 1 92 121 ALA A N 1
ATOM 908 C CA . ALA A 1 121 ? -4.895 -0.016 -3.607 1 92 121 ALA A CA 1
ATOM 909 C C . ALA A 1 121 ? -4.664 -1.182 -2.65 1 92 121 ALA A C 1
ATOM 911 O O . ALA A 1 121 ? -3.629 -1.25 -1.983 1 92 121 ALA A O 1
ATOM 912 N N . ARG A 1 122 ? -5.613 -2.146 -2.557 1 93.81 122 ARG A N 1
ATOM 913 C CA . ARG A 1 122 ? -5.461 -3.295 -1.669 1 93.81 122 ARG A CA 1
ATOM 914 C C . ARG A 1 122 ? -4.316 -4.191 -2.127 1 93.81 122 ARG A C 1
ATOM 916 O O . ARG A 1 122 ? -3.604 -4.766 -1.301 1 93.81 122 ARG A O 1
ATOM 923 N N . ALA A 1 123 ? -4.199 -4.277 -3.406 1 96.31 123 ALA A N 1
ATOM 924 C CA . ALA A 1 123 ? -3.076 -5.051 -3.934 1 96.31 123 ALA A CA 1
ATOM 925 C C . ALA A 1 123 ? -1.743 -4.457 -3.49 1 96.31 123 ALA A C 1
ATOM 927 O O . ALA A 1 123 ? -0.814 -5.188 -3.141 1 96.31 123 ALA A O 1
ATOM 928 N N . THR A 1 124 ? -1.68 -3.16 -3.51 1 96.06 124 THR A N 1
ATOM 929 C CA . THR A 1 124 ? -0.457 -2.465 -3.125 1 96.06 124 THR A CA 1
ATOM 930 C C . THR A 1 124 ? -0.108 -2.754 -1.667 1 96.06 124 THR A C 1
ATOM 932 O O . THR A 1 124 ? 1.03 -3.109 -1.354 1 96.06 124 THR A O 1
ATOM 935 N N . VAL A 1 125 ? -1.053 -2.719 -0.792 1 96.12 125 VAL A N 1
ATOM 936 C CA . VAL A 1 125 ? -0.794 -2.961 0.625 1 96.12 125 VAL A CA 1
ATOM 937 C C . VAL A 1 125 ? -0.453 -4.434 0.845 1 96.12 125 VAL A C 1
ATOM 939 O O . VAL A 1 125 ? 0.496 -4.754 1.564 1 96.12 125 VAL A O 1
ATOM 942 N N . ALA A 1 126 ? -1.233 -5.316 0.23 1 97.06 126 ALA A N 1
ATOM 943 C CA . ALA A 1 126 ? -1.031 -6.754 0.387 1 97.06 126 ALA A CA 1
ATOM 944 C C . ALA A 1 126 ? 0.34 -7.176 -0.132 1 97.06 126 ALA A C 1
ATOM 946 O O . ALA A 1 126 ? 1.067 -7.91 0.541 1 97.06 126 ALA A O 1
ATOM 947 N N . GLY A 1 127 ? 0.645 -6.723 -1.344 1 97.5 127 GLY A N 1
ATOM 948 C CA . GLY A 1 127 ? 1.917 -7.082 -1.95 1 97.5 127 GLY A CA 1
ATOM 949 C C . GLY A 1 127 ? 3.115 -6.59 -1.161 1 97.5 127 GLY A C 1
ATOM 950 O O . GLY A 1 127 ? 4.09 -7.32 -0.981 1 97.5 127 GLY A O 1
ATOM 951 N N . THR A 1 128 ? 3.053 -5.363 -0.695 1 96.19 128 THR A N 1
ATOM 952 C CA . THR A 1 128 ? 4.129 -4.797 0.112 1 96.19 128 THR A CA 1
ATOM 953 C C . THR A 1 128 ? 4.289 -5.566 1.419 1 96.19 128 THR A C 1
ATOM 955 O O . THR A 1 128 ? 5.41 -5.887 1.822 1 96.19 128 THR A O 1
ATOM 958 N N . ALA A 1 129 ? 3.213 -5.887 2.039 1 96.44 129 ALA A N 1
ATOM 959 C CA . ALA A 1 129 ? 3.234 -6.621 3.301 1 96.44 129 ALA A CA 1
ATOM 960 C C . ALA A 1 129 ? 3.799 -8.023 3.111 1 96.44 129 ALA A C 1
ATOM 962 O O . ALA A 1 129 ? 4.586 -8.5 3.932 1 96.44 129 ALA A O 1
ATOM 963 N N . LEU A 1 130 ? 3.332 -8.719 2.059 1 96.88 130 LEU A N 1
ATOM 964 C CA . LEU A 1 130 ? 3.848 -10.062 1.787 1 96.88 130 LEU A CA 1
ATOM 965 C C . LEU A 1 130 ? 5.355 -10.023 1.559 1 96.88 130 LEU A C 1
ATOM 967 O O . LEU A 1 130 ? 6.086 -10.875 2.078 1 96.88 130 LEU A O 1
ATOM 971 N N . ARG A 1 131 ? 5.859 -9.039 0.789 1 96.06 131 ARG A N 1
ATOM 972 C CA . ARG A 1 131 ? 7.297 -8.898 0.58 1 96.06 131 ARG A CA 1
ATOM 973 C C . ARG A 1 131 ? 8.016 -8.602 1.892 1 96.06 131 ARG A C 1
ATOM 975 O O . ARG A 1 131 ? 9.109 -9.117 2.137 1 96.06 131 ARG A O 1
ATOM 982 N N . HIS A 1 132 ? 7.379 -7.793 2.684 1 95.5 132 HIS A N 1
ATOM 983 C CA . HIS A 1 132 ? 7.965 -7.414 3.965 1 95.5 132 HIS A CA 1
ATOM 984 C C . HIS A 1 132 ? 8.18 -8.633 4.852 1 95.5 132 HIS A C 1
ATOM 986 O O . HIS A 1 132 ? 9.133 -8.68 5.637 1 95.5 132 HIS A O 1
ATOM 992 N N . ILE A 1 133 ? 7.324 -9.703 4.723 1 95.25 133 ILE A N 1
ATOM 993 C CA . ILE A 1 133 ? 7.449 -10.844 5.617 1 95.25 133 ILE A CA 1
ATOM 994 C C . ILE A 1 133 ? 8.266 -11.945 4.945 1 95.25 133 ILE A C 1
ATOM 996 O O . ILE A 1 133 ? 8.484 -13.008 5.523 1 95.25 133 ILE A O 1
ATOM 1000 N N . GLY A 1 134 ? 8.664 -11.727 3.66 1 94.19 134 GLY A N 1
ATOM 1001 C CA . GLY A 1 134 ? 9.656 -12.648 3.137 1 94.19 134 GLY A CA 1
ATOM 1002 C C . GLY A 1 134 ? 9.281 -13.227 1.784 1 94.19 134 GLY A C 1
ATOM 1003 O O . GLY A 1 134 ? 10.023 -14.023 1.214 1 94.19 134 GLY A O 1
ATOM 1004 N N . PHE A 1 135 ? 8.117 -12.883 1.203 1 94.62 135 PHE A N 1
ATOM 1005 C CA . PHE A 1 135 ? 7.75 -13.352 -0.129 1 94.62 135 PHE A CA 1
ATOM 1006 C C . PHE A 1 135 ? 8.398 -12.484 -1.203 1 94.62 135 PHE A C 1
ATOM 1008 O O . PHE A 1 135 ? 7.871 -11.438 -1.564 1 94.62 135 PHE A O 1
ATOM 1015 N N . ASP A 1 136 ? 9.391 -12.93 -1.85 1 91.31 136 ASP A N 1
ATOM 1016 C CA . ASP A 1 136 ? 10.219 -12.117 -2.742 1 91.31 136 ASP A CA 1
ATOM 1017 C C . ASP A 1 136 ? 9.648 -12.109 -4.16 1 91.31 136 ASP A C 1
ATOM 1019 O O . ASP A 1 136 ? 9.898 -11.18 -4.93 1 91.31 136 ASP A O 1
ATOM 1023 N N . ASN A 1 137 ? 8.922 -13.125 -4.5 1 93.81 137 ASN A N 1
ATOM 1024 C CA . ASN A 1 137 ? 8.406 -13.25 -5.859 1 93.81 137 ASN A CA 1
ATOM 1025 C C . ASN A 1 137 ? 6.957 -12.789 -5.957 1 93.81 137 ASN A C 1
ATOM 1027 O O . ASN A 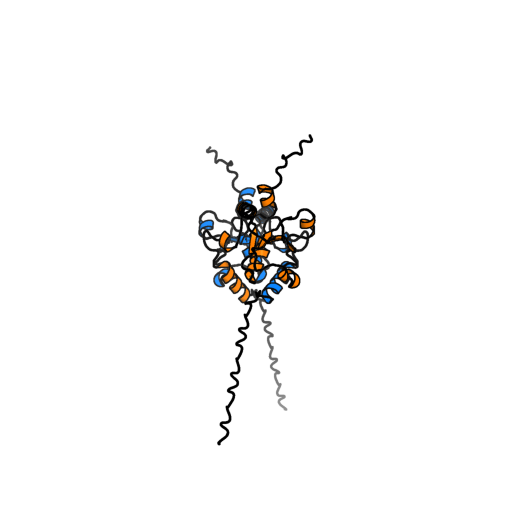1 137 ? 6.113 -13.484 -6.531 1 93.81 137 ASN A O 1
ATOM 1031 N N . VAL A 1 138 ? 6.66 -11.719 -5.316 1 96.38 138 VAL A N 1
ATOM 1032 C CA . VAL A 1 138 ? 5.324 -11.133 -5.305 1 96.38 138 VAL A CA 1
ATOM 1033 C C . VAL A 1 138 ? 5.348 -9.789 -6.039 1 96.38 138 VAL A C 1
ATOM 1035 O O . VAL A 1 138 ? 6.238 -8.969 -5.816 1 96.38 138 VAL A O 1
ATOM 1038 N N . TYR A 1 139 ? 4.402 -9.617 -6.945 1 95.88 139 TYR A N 1
ATOM 1039 C CA . TYR A 1 139 ? 4.254 -8.398 -7.734 1 95.88 139 TYR A CA 1
ATOM 1040 C C . TYR A 1 139 ? 2.84 -7.84 -7.613 1 95.88 139 TYR A C 1
ATOM 1042 O O . TYR A 1 139 ? 1.905 -8.57 -7.27 1 95.88 139 TYR A O 1
ATOM 1050 N N . ILE A 1 140 ? 2.764 -6.543 -7.863 1 96.81 140 ILE A N 1
ATOM 1051 C CA . ILE A 1 140 ? 1.506 -5.828 -7.676 1 96.81 140 ILE A CA 1
ATOM 1052 C C . ILE A 1 140 ? 1.002 -5.312 -9.023 1 96.81 140 ILE A C 1
ATOM 1054 O O . ILE A 1 140 ? 1.714 -4.586 -9.719 1 96.81 140 ILE A O 1
ATOM 1058 N N . LEU A 1 141 ? -0.158 -5.672 -9.398 1 93.88 141 LEU A N 1
ATOM 1059 C CA . LEU A 1 141 ? -0.734 -5.137 -10.625 1 93.88 141 LEU A CA 1
ATOM 1060 C C . LEU A 1 141 ? -1.216 -3.703 -10.422 1 93.88 141 LEU A C 1
ATOM 1062 O O . LEU A 1 141 ? -2.215 -3.471 -9.734 1 93.88 141 LEU A O 1
ATOM 1066 N N . LYS A 1 142 ? -0.583 -2.826 -11.047 1 92.56 142 LYS A N 1
ATOM 1067 C CA . LYS A 1 142 ? -0.975 -1.422 -10.961 1 92.56 142 LYS A CA 1
ATOM 1068 C C . LYS A 1 142 ? -2.344 -1.197 -11.602 1 92.56 142 LYS A C 1
ATOM 1070 O O . LYS A 1 142 ? -2.639 -1.752 -12.664 1 92.56 142 LYS A O 1
ATOM 1075 N N . GLY A 1 143 ? -3.184 -0.411 -10.953 1 89.88 143 GLY A N 1
ATOM 1076 C CA . GLY A 1 143 ? -4.469 -0.043 -11.531 1 89.88 143 GLY A CA 1
ATOM 1077 C C . GLY A 1 143 ? -5.535 -1.103 -11.328 1 89.88 143 GLY A C 1
ATOM 1078 O O . GLY A 1 143 ? -6.723 -0.841 -11.531 1 89.88 143 GLY A O 1
ATOM 1079 N N . GLY A 1 144 ? -5.156 -2.369 -10.992 1 90.69 144 GLY A N 1
ATOM 1080 C CA . GLY A 1 144 ? -6.09 -3.428 -10.641 1 90.69 144 GLY A CA 1
ATOM 1081 C C . GLY A 1 144 ? -6.945 -3.879 -11.812 1 90.69 144 GLY A C 1
ATOM 1082 O O . GLY A 1 144 ? -6.52 -3.811 -12.961 1 90.69 144 GLY A O 1
ATOM 1083 N N . PHE A 1 145 ? -8.125 -4.434 -11.43 1 85.25 145 PHE A N 1
ATOM 1084 C CA . PHE A 1 145 ? -9.094 -4.922 -12.406 1 85.25 145 PHE A CA 1
ATOM 1085 C C . PHE A 1 145 ? -9.602 -3.787 -13.289 1 85.25 145 PHE A C 1
ATOM 1087 O O . PHE A 1 145 ? -9.859 -3.984 -14.477 1 85.25 145 PHE A O 1
ATOM 1094 N N . GLN A 1 146 ? -9.727 -2.652 -12.719 1 86.56 146 GLN A N 1
ATOM 1095 C CA . GLN A 1 146 ? -10.273 -1.509 -13.445 1 86.56 146 GLN A CA 1
ATOM 1096 C C . GLN A 1 146 ? -9.391 -1.149 -14.641 1 86.56 146 GLN A C 1
ATOM 1098 O O . GLN A 1 146 ? -9.883 -1.028 -15.758 1 86.56 146 GLN A O 1
ATOM 1103 N N . GLU A 1 147 ? -8.188 -1.066 -14.43 1 86.38 147 GLU A N 1
ATOM 1104 C CA . GLU A 1 147 ? -7.293 -0.715 -15.531 1 86.38 147 GLU A CA 1
ATOM 1105 C C . GLU A 1 147 ? -7.07 -1.903 -16.453 1 86.38 147 GLU A C 1
ATOM 1107 O O . GLU A 1 147 ? -6.883 -1.728 -17.672 1 86.38 147 GLU A O 1
ATOM 1112 N N . LEU A 1 148 ? -7.039 -3.068 -15.883 1 82.94 148 LEU A N 1
ATOM 1113 C CA . LEU A 1 148 ? -6.887 -4.273 -16.688 1 82.94 148 LEU A CA 1
ATOM 1114 C C . LEU A 1 148 ? -8.047 -4.422 -17.672 1 82.94 148 LEU A C 1
ATOM 1116 O O . LEU A 1 148 ? -7.836 -4.711 -18.844 1 82.94 148 LEU A O 1
ATOM 1120 N N . SER A 1 149 ? -9.234 -4.227 -17.141 1 79.69 149 SER A N 1
ATOM 1121 C CA . SER A 1 149 ? -10.422 -4.34 -17.984 1 79.69 149 SER A CA 1
ATOM 1122 C C . SER A 1 149 ? -10.477 -3.229 -19.016 1 79.69 149 SER A C 1
ATOM 1124 O O . SER A 1 149 ? -10.938 -3.445 -20.141 1 79.69 149 SER A O 1
ATOM 1126 N N . ALA A 1 150 ? -10.086 -2.059 -18.625 1 78.44 150 ALA A N 1
ATOM 1127 C CA . ALA A 1 150 ? -10.07 -0.933 -19.547 1 78.44 150 ALA A CA 1
ATOM 1128 C C . ALA A 1 150 ? -9.094 -1.184 -20.703 1 78.44 150 ALA A C 1
ATOM 1130 O O . ALA A 1 150 ? -9.367 -0.813 -21.844 1 78.44 150 ALA A O 1
ATOM 1131 N N . ALA A 1 151 ? -8.086 -1.761 -20.328 1 72.62 151 ALA A N 1
ATOM 1132 C CA . ALA A 1 151 ? -7.043 -1.994 -21.328 1 72.62 151 ALA A CA 1
ATOM 1133 C C . ALA A 1 151 ? -7.371 -3.211 -22.188 1 72.62 151 ALA A C 1
ATOM 1135 O O . ALA A 1 151 ? -7.012 -3.258 -23.359 1 72.62 151 ALA A O 1
ATOM 1136 N N . TYR A 1 152 ? -8.031 -4.172 -21.578 1 67.94 152 TYR A N 1
ATOM 1137 C CA . TYR A 1 152 ? -8.148 -5.43 -22.297 1 67.94 152 TYR A CA 1
ATOM 1138 C C . TYR A 1 152 ? -9.57 -5.973 -22.234 1 67.94 152 TYR A C 1
ATOM 1140 O O . TYR A 1 152 ? -9.82 -7.117 -22.625 1 67.94 152 TYR A O 1
ATOM 1148 N N . GLY A 1 153 ? -10.445 -5.359 -21.406 1 59.06 153 GLY A N 1
ATOM 1149 C CA . GLY A 1 153 ? -11.828 -5.816 -21.344 1 59.06 153 GLY A CA 1
ATOM 1150 C C . GLY A 1 153 ? -12.484 -5.895 -22.703 1 59.06 153 GLY A C 1
ATOM 1151 O O . GLY A 1 153 ? -11.945 -5.395 -23.703 1 59.06 153 GLY A O 1
ATOM 1152 N N . PRO A 1 154 ? -13.586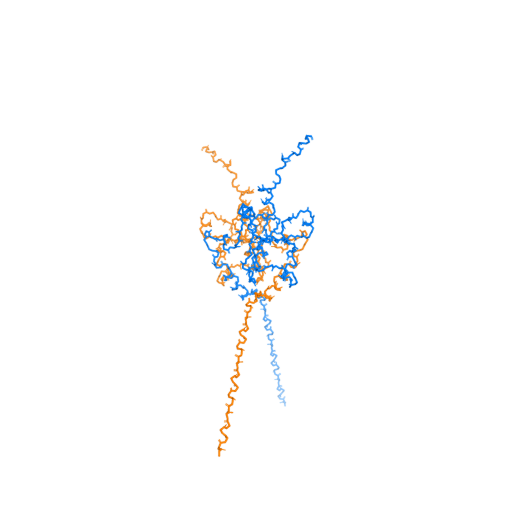 -6.801 -22.75 1 48.94 154 PRO A N 1
ATOM 1153 C CA . PRO A 1 154 ? -14.297 -6.875 -24.031 1 48.94 154 PRO A CA 1
ATOM 1154 C C . PRO A 1 154 ? -14.648 -5.5 -24.578 1 48.94 154 PRO A C 1
ATOM 1156 O O . PRO A 1 154 ? -14.891 -4.562 -23.812 1 48.94 154 PRO A O 1
ATOM 1159 N N . THR A 1 155 ? -14.016 -4.973 -25.484 1 42.72 155 THR A N 1
ATOM 1160 C CA . THR A 1 155 ? -14.703 -3.945 -26.266 1 42.72 155 THR A CA 1
ATOM 1161 C C . THR A 1 155 ? -16.203 -4.227 -26.328 1 42.72 155 THR A C 1
ATOM 1163 O O . THR A 1 155 ? -16.625 -5.371 -26.531 1 42.72 155 THR A O 1
ATOM 1166 N N . GLU A 1 156 ? -17.109 -3.592 -25.641 1 37.88 156 GLU A N 1
ATOM 1167 C CA . GLU A 1 156 ? -18.5 -3.711 -26.062 1 37.88 156 GLU A CA 1
ATOM 1168 C C . GLU A 1 156 ? -18.609 -4.227 -27.484 1 37.88 156 GLU A C 1
ATOM 1170 O O . GLU A 1 156 ? -19.453 -5.062 -27.797 1 37.88 156 GLU A O 1
ATOM 1175 N N . GLY A 1 157 ? -18.109 -3.461 -28.531 1 34.78 157 GLY A N 1
ATOM 1176 C CA . GLY A 1 157 ? -18.594 -3.697 -29.875 1 34.78 157 GLY A CA 1
ATOM 1177 C C . GLY A 1 157 ? -18.172 -5.039 -30.438 1 34.78 157 GLY A C 1
ATOM 1178 O O . GLY A 1 157 ? -18.219 -5.254 -31.656 1 34.78 157 GLY A O 1
ATOM 1179 N N . ALA A 1 158 ? -17.422 -5.891 -29.906 1 35.25 158 ALA A N 1
ATOM 1180 C CA . ALA A 1 158 ? -17.594 -7.141 -30.641 1 35.25 158 ALA A CA 1
ATOM 1181 C C . ALA A 1 158 ? -18.953 -7.773 -30.328 1 35.25 158 ALA A C 1
ATOM 1183 O O . ALA A 1 158 ? -19.141 -8.336 -29.25 1 35.25 158 ALA A O 1
ATOM 1184 N N . SER A 1 159 ? -20.094 -7.031 -30.453 1 35.31 159 SER A N 1
ATOM 1185 C CA . SER A 1 159 ? -21.438 -7.41 -30.844 1 35.31 159 SER A CA 1
ATOM 1186 C C . SER A 1 159 ? -21.453 -8.727 -31.609 1 35.31 159 SER A C 1
ATOM 1188 O O . SER A 1 159 ? -20.719 -8.875 -32.594 1 35.31 159 SER A O 1
ATOM 1190 N N . LEU A 1 160 ? -21.656 -9.922 -31.016 1 31.91 160 LEU A N 1
ATOM 1191 C CA . LEU A 1 160 ? -22.344 -11.086 -31.578 1 31.91 160 LEU A CA 1
ATOM 1192 C C . LEU A 1 160 ? -23.328 -10.672 -32.656 1 31.91 160 LEU A C 1
ATOM 1194 O O . LEU A 1 160 ? -24.406 -10.133 -32.344 1 31.91 160 LEU A O 1
ATOM 1198 N N . SER A 1 161 ? -22.938 -9.93 -33.656 1 28.28 161 SER A N 1
ATOM 1199 C CA . SER A 1 161 ? -23.797 -10.023 -34.844 1 28.28 161 SER A CA 1
ATOM 1200 C C . SER A 1 161 ? -24.188 -11.469 -35.125 1 28.28 161 SER A C 1
ATOM 1202 O O . SER A 1 161 ? -23.328 -12.344 -35.219 1 28.28 161 SER A O 1
ATOM 1204 N N . LYS A 1 162 ? -25.312 -11.898 -34.5 1 32.44 162 LYS A N 1
ATOM 1205 C CA . LYS A 1 162 ? -26.172 -12.938 -35.094 1 32.44 162 LYS A CA 1
ATOM 1206 C C . LYS A 1 162 ? -26.078 -12.945 -36.594 1 32.44 162 LYS A C 1
ATOM 1208 O O . LYS A 1 162 ? -26.438 -11.961 -37.25 1 32.44 162 LYS A O 1
ATOM 1213 N N . LYS A 1 163 ? -25.094 -13.688 -37.156 1 26.09 163 LYS A N 1
ATOM 1214 C CA . LYS A 1 163 ? -25.594 -14.336 -38.344 1 26.09 163 LYS A CA 1
ATOM 1215 C C . LYS A 1 163 ? -26.656 -15.375 -38.031 1 26.09 163 LYS A C 1
ATOM 1217 O O . LYS A 1 163 ? -26.547 -16.078 -37.031 1 26.09 163 LYS A O 1
ATOM 1222 N N . MET B 1 1 ? 52.219 -71.25 16.578 1 31.41 1 MET B N 1
ATOM 1223 C CA . MET B 1 1 ? 51.5 -70.5 15.531 1 31.41 1 MET B CA 1
ATOM 1224 C C . MET B 1 1 ? 50.531 -69.5 16.141 1 31.41 1 MET B C 1
ATOM 1226 O O . MET B 1 1 ? 49.625 -69.812 16.891 1 31.41 1 MET B O 1
ATOM 1230 N N . LYS B 1 2 ? 51.125 -68.25 16.422 1 37.34 2 LYS B N 1
ATOM 1231 C CA . LYS B 1 2 ? 50.594 -67 17.016 1 37.34 2 LYS B CA 1
ATOM 1232 C C . LYS B 1 2 ? 49.438 -66.438 16.219 1 37.34 2 LYS B C 1
ATOM 1234 O O . LYS B 1 2 ? 49.562 -66.188 15.023 1 37.34 2 LYS B O 1
ATOM 1239 N N . LYS B 1 3 ? 48.156 -66.812 16.531 1 38.44 3 LYS B N 1
ATOM 1240 C CA . LYS B 1 3 ? 46.906 -66.312 15.992 1 38.44 3 LYS B CA 1
ATOM 1241 C C . LYS B 1 3 ? 46.875 -64.812 15.992 1 38.44 3 LYS B C 1
ATOM 1243 O O . LYS B 1 3 ? 47 -64.188 17.047 1 38.44 3 LYS B O 1
ATOM 1248 N N . VAL B 1 4 ? 47.406 -64.125 14.945 1 39.75 4 VAL B N 1
ATOM 1249 C CA . VAL B 1 4 ? 47.281 -62.688 14.656 1 39.75 4 VAL B CA 1
ATOM 1250 C C . VAL B 1 4 ? 45.812 -62.312 14.633 1 39.75 4 VAL B C 1
ATOM 1252 O O . VAL B 1 4 ? 45.031 -62.844 13.844 1 39.75 4 VAL B O 1
ATOM 1255 N N . LYS B 1 5 ? 45.188 -61.938 15.773 1 39.47 5 LYS B N 1
ATOM 1256 C CA . LYS B 1 5 ? 43.906 -61.312 15.945 1 39.47 5 LYS B CA 1
ATOM 1257 C C . LYS B 1 5 ? 43.75 -60.094 15.023 1 39.47 5 LYS B C 1
ATOM 1259 O O . LYS B 1 5 ? 44.531 -59.156 15.117 1 39.47 5 LYS B O 1
ATOM 1264 N N . PHE B 1 6 ? 43.406 -60.344 13.719 1 37.91 6 PHE B N 1
ATOM 1265 C CA . PHE B 1 6 ? 43.031 -59.281 12.812 1 37.91 6 PHE B CA 1
ATOM 1266 C C . PHE B 1 6 ? 41.969 -58.406 13.438 1 37.91 6 PHE B C 1
ATOM 1268 O O . PHE B 1 6 ? 40.906 -58.906 13.852 1 37.91 6 PHE B O 1
ATOM 1275 N N . MET B 1 7 ? 42.312 -57.312 14.133 1 36.91 7 MET B N 1
ATOM 1276 C CA . MET B 1 7 ? 41.438 -56.219 14.586 1 36.91 7 MET B CA 1
ATOM 1277 C C . MET B 1 7 ? 40.688 -55.594 13.414 1 36.91 7 MET B C 1
ATOM 1279 O O . MET B 1 7 ? 41.281 -55.125 12.461 1 36.91 7 MET B O 1
ATOM 1283 N N . VAL B 1 8 ? 39.594 -56.219 12.875 1 39.47 8 VAL B N 1
ATOM 1284 C CA . VAL B 1 8 ? 38.719 -55.625 11.883 1 39.47 8 VAL B CA 1
ATOM 1285 C C . VAL B 1 8 ? 38.312 -54.219 12.359 1 39.47 8 VAL B C 1
ATOM 1287 O O . VAL B 1 8 ? 37.75 -54.062 13.445 1 39.47 8 VAL B O 1
ATOM 1290 N N . ALA B 1 9 ? 39.062 -53.156 12.055 1 39.34 9 ALA B N 1
ATOM 1291 C CA . ALA B 1 9 ? 38.656 -51.75 12.156 1 39.34 9 ALA B CA 1
ATOM 1292 C C . ALA B 1 9 ? 37.312 -51.5 11.508 1 39.34 9 ALA B C 1
ATOM 1294 O O . ALA B 1 9 ? 37.125 -51.75 10.32 1 39.34 9 ALA B O 1
ATOM 1295 N N . ALA B 1 10 ? 36.219 -51.688 12.25 1 39.94 10 ALA B N 1
ATOM 1296 C CA . ALA B 1 10 ? 34.906 -51.219 11.859 1 39.94 10 ALA B CA 1
ATOM 1297 C C . ALA B 1 10 ? 34.969 -49.75 11.438 1 39.94 10 ALA B C 1
ATOM 1299 O O . ALA B 1 10 ? 35.312 -48.875 12.234 1 39.94 10 ALA B O 1
ATOM 1300 N N . ILE B 1 11 ? 35.375 -49.438 10.227 1 43.84 11 ILE B N 1
ATOM 1301 C CA . ILE B 1 11 ? 35.188 -48.094 9.688 1 43.84 11 ILE B CA 1
ATOM 1302 C C . ILE B 1 11 ? 33.719 -47.688 9.805 1 43.84 11 ILE B C 1
ATOM 1304 O O . ILE B 1 11 ? 32.844 -48.312 9.211 1 43.84 11 ILE B O 1
ATOM 1308 N N . ALA B 1 12 ? 33.312 -47.188 10.953 1 41.5 12 ALA B N 1
ATOM 1309 C CA . ALA B 1 12 ? 32.031 -46.5 11.078 1 41.5 12 ALA B CA 1
ATOM 1310 C C . ALA B 1 12 ? 31.891 -45.438 10 1 41.5 12 ALA B C 1
ATOM 1312 O O . ALA B 1 12 ? 32.656 -44.469 9.953 1 41.5 12 ALA B O 1
ATOM 1313 N N . ALA B 1 13 ? 31.484 -45.812 8.766 1 44.84 13 ALA B N 1
ATOM 1314 C CA . ALA B 1 13 ? 31.016 -44.812 7.824 1 44.84 13 ALA B CA 1
ATOM 1315 C C . ALA B 1 13 ? 30.016 -43.844 8.492 1 44.84 13 ALA B C 1
ATOM 1317 O O . ALA B 1 13 ? 28.922 -44.25 8.875 1 44.84 13 ALA B O 1
ATOM 1318 N N . ILE B 1 14 ? 30.5 -42.938 9.305 1 47.78 14 ILE B N 1
ATOM 1319 C CA . ILE B 1 14 ? 29.641 -41.812 9.648 1 47.78 14 ILE B CA 1
ATOM 1320 C C . ILE B 1 14 ? 28.984 -41.281 8.383 1 47.78 14 ILE B C 1
ATOM 1322 O O . ILE B 1 14 ? 29.656 -40.75 7.496 1 47.78 14 ILE B O 1
ATOM 1326 N N . GLY B 1 15 ? 28.031 -42.031 7.852 1 42.16 15 GLY B N 1
ATOM 1327 C CA . GLY B 1 15 ? 27.188 -41.375 6.852 1 42.16 15 GLY B CA 1
ATOM 1328 C C . GLY B 1 15 ? 26.844 -39.938 7.211 1 42.16 15 GLY B C 1
ATOM 1329 O O . GLY B 1 15 ? 26.156 -39.719 8.203 1 42.16 15 GLY B O 1
ATOM 1330 N N . LEU B 1 16 ? 27.766 -39.031 6.973 1 47.41 16 LEU B N 1
ATOM 1331 C CA . LEU B 1 16 ? 27.344 -37.656 6.938 1 47.41 16 LEU B CA 1
ATOM 1332 C C . LEU B 1 16 ? 26.016 -37.5 6.215 1 47.41 16 LEU B C 1
ATOM 1334 O O . LEU B 1 16 ? 25.953 -37.625 4.992 1 47.41 16 LEU B O 1
ATOM 1338 N N . CYS B 1 17 ? 24.969 -38.094 6.762 1 44.81 17 CYS B N 1
ATOM 1339 C CA . CYS B 1 17 ? 23.703 -37.562 6.273 1 44.81 17 CYS B CA 1
ATOM 1340 C C . CYS B 1 17 ? 23.75 -36.062 6.094 1 44.81 17 CYS B C 1
ATOM 1342 O O . CYS B 1 17 ? 23.844 -35.312 7.074 1 44.81 17 CYS B O 1
ATOM 1344 N N . MET B 1 18 ? 24.391 -35.594 5.121 1 46.19 18 MET B N 1
ATOM 1345 C CA . MET B 1 18 ? 24.094 -34.25 4.707 1 46.19 18 MET B CA 1
ATOM 1346 C C . MET B 1 18 ? 22.594 -33.969 4.793 1 46.19 18 MET B C 1
ATOM 1348 O O . MET B 1 18 ? 21.812 -34.531 4.047 1 46.19 18 MET B O 1
ATOM 1352 N N . SER B 1 19 ? 22.047 -33.781 5.969 1 46.72 19 SER B N 1
ATOM 1353 C CA . SER B 1 19 ? 20.766 -33.094 5.973 1 46.72 19 SER B CA 1
ATOM 1354 C C . SER B 1 19 ? 20.688 -32.062 4.855 1 46.72 19 SER B C 1
ATOM 1356 O O . SER B 1 19 ? 21.469 -31.109 4.832 1 46.72 19 SER B O 1
ATOM 1358 N N . VAL B 1 20 ? 20.453 -32.438 3.695 1 51.28 20 VAL B N 1
ATOM 1359 C CA . VAL B 1 20 ? 19.891 -31.453 2.785 1 51.28 20 VAL B CA 1
ATOM 1360 C C . VAL B 1 20 ? 19 -30.484 3.561 1 51.28 20 VAL B C 1
ATOM 1362 O O . VAL B 1 20 ? 17.906 -30.844 3.977 1 51.28 20 VAL B O 1
ATOM 1365 N N . ALA B 1 21 ? 19.5 -29.719 4.434 1 46 21 ALA B N 1
ATOM 1366 C CA . ALA B 1 21 ? 18.703 -28.562 4.848 1 46 21 ALA B CA 1
ATOM 1367 C C . ALA B 1 21 ? 17.906 -28 3.676 1 46 21 ALA B C 1
ATOM 1369 O O . ALA B 1 21 ? 18.453 -27.328 2.811 1 46 21 ALA B O 1
ATOM 1370 N N . SER B 1 22 ? 16.969 -28.703 3.086 1 48.34 22 SER B N 1
ATOM 1371 C CA . SER B 1 22 ? 15.969 -27.984 2.301 1 48.34 22 SER B CA 1
ATOM 1372 C C . SER B 1 22 ? 15.727 -26.578 2.846 1 48.34 22 SER B C 1
ATOM 1374 O O . SER B 1 22 ? 15.312 -26.422 3.996 1 48.34 22 SER B O 1
ATOM 1376 N N . THR B 1 23 ? 16.656 -25.672 2.789 1 54.25 23 THR B N 1
ATOM 1377 C CA . THR B 1 23 ? 16.453 -24.266 3.115 1 54.25 23 THR B CA 1
ATOM 1378 C C . THR B 1 23 ? 14.984 -23.891 2.926 1 54.25 23 THR B C 1
ATOM 1380 O O . THR B 1 23 ? 14.555 -23.562 1.814 1 54.25 23 THR B O 1
ATOM 1383 N N . ALA B 1 24 ? 14.039 -24.641 3.617 1 62.81 24 ALA B N 1
ATOM 1384 C CA . ALA B 1 24 ? 12.594 -24.438 3.658 1 62.81 24 ALA B CA 1
ATOM 1385 C C . ALA B 1 24 ? 12.25 -22.969 3.76 1 62.81 24 ALA B C 1
ATOM 1387 O O . ALA B 1 24 ? 12.883 -22.219 4.516 1 62.81 24 ALA B O 1
ATOM 1388 N N . TRP B 1 25 ? 11.766 -22.422 2.738 1 73.94 25 TRP B N 1
ATOM 1389 C CA . TRP B 1 25 ? 11.242 -21.062 2.773 1 73.94 25 TRP B CA 1
ATOM 1390 C C . TRP B 1 25 ? 10.484 -20.797 4.074 1 73.94 25 TRP B C 1
ATOM 1392 O O . TRP B 1 25 ? 9.781 -21.672 4.57 1 73.94 25 TRP B O 1
ATOM 1402 N N . SER B 1 26 ? 11.07 -19.812 4.832 1 84.75 26 SER B N 1
ATOM 1403 C CA . SER B 1 26 ? 10.289 -19.391 5.992 1 84.75 26 SER B CA 1
ATOM 1404 C C . SER B 1 26 ? 9.938 -17.906 5.918 1 84.75 26 SER B C 1
ATOM 1406 O O . SER B 1 26 ? 10.68 -17.125 5.312 1 84.75 26 SER B O 1
ATOM 1408 N N . TYR B 1 27 ? 8.719 -17.594 6.344 1 87.5 27 TYR B N 1
ATOM 1409 C CA . TYR B 1 27 ? 8.328 -16.188 6.434 1 87.5 27 TYR B CA 1
ATOM 1410 C C . TYR B 1 27 ? 8.336 -15.703 7.883 1 87.5 27 TYR B C 1
ATOM 1412 O O . TYR B 1 27 ? 8.391 -16.516 8.812 1 87.5 27 TYR B O 1
ATOM 1420 N N . ASP B 1 28 ? 8.453 -14.375 8.094 1 91.81 28 ASP B N 1
ATOM 1421 C CA . ASP B 1 28 ? 8.3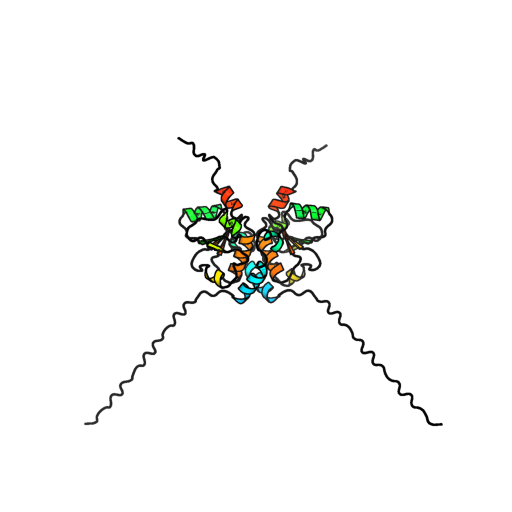98 -13.766 9.422 1 91.81 28 ASP B CA 1
ATOM 1422 C C . ASP B 1 28 ? 6.992 -13.883 10.016 1 91.81 28 ASP B C 1
ATOM 1424 O O . ASP B 1 28 ? 6.141 -13.023 9.781 1 91.81 28 ASP B O 1
ATOM 1428 N N . ALA B 1 29 ? 6.746 -14.914 10.797 1 90 29 ALA B N 1
ATOM 1429 C CA . ALA B 1 29 ? 5.426 -15.258 11.32 1 90 29 ALA B CA 1
ATOM 1430 C C . ALA B 1 29 ? 4.918 -14.172 12.266 1 90 29 ALA B C 1
ATOM 1432 O O . ALA B 1 29 ? 3.725 -13.867 12.289 1 90 29 ALA B O 1
ATOM 1433 N N . GLU B 1 30 ? 5.828 -13.617 13.055 1 91.12 30 GLU B N 1
ATOM 1434 C CA . GLU B 1 30 ? 5.43 -12.562 13.984 1 91.12 30 GLU B CA 1
ATOM 1435 C C . GLU B 1 30 ? 4.969 -11.312 13.234 1 91.12 30 GLU B C 1
ATOM 1437 O O . GLU B 1 30 ? 3.943 -10.719 13.57 1 91.12 30 GLU B O 1
ATOM 1442 N N . MET B 1 31 ? 5.68 -10.938 12.273 1 92 31 MET B N 1
ATOM 1443 C CA . MET B 1 31 ? 5.289 -9.797 11.453 1 92 31 MET B CA 1
ATOM 1444 C C . MET B 1 31 ? 3.984 -10.07 10.719 1 92 31 MET B C 1
ATOM 1446 O O . MET B 1 31 ? 3.123 -9.195 10.617 1 92 31 MET B O 1
ATOM 1450 N N . ALA B 1 32 ? 3.807 -11.281 10.25 1 91.69 32 ALA B N 1
ATOM 1451 C CA . ALA B 1 32 ? 2.568 -11.672 9.586 1 91.69 32 ALA B CA 1
ATOM 1452 C C . ALA B 1 32 ? 1.368 -11.5 10.508 1 91.69 32 ALA B C 1
ATOM 1454 O O . ALA B 1 32 ? 0.316 -11.016 10.086 1 91.69 32 ALA B O 1
ATOM 1455 N N . GLN B 1 33 ? 1.529 -11.93 11.711 1 93.31 33 GLN B N 1
ATOM 1456 C CA . GLN B 1 33 ? 0.451 -11.773 12.68 1 93.31 33 GLN B CA 1
ATOM 1457 C C . GLN B 1 33 ? 0.115 -10.305 12.898 1 93.31 33 GLN B C 1
ATOM 1459 O O . GLN B 1 33 ? -1.053 -9.945 13.078 1 93.31 33 GLN B O 1
ATOM 1464 N N . SER B 1 34 ? 1.165 -9.422 12.977 1 94.38 34 SER B N 1
ATOM 1465 C CA . SER B 1 34 ? 0.929 -7.988 13.125 1 94.38 34 SER B CA 1
ATOM 1466 C C . SER B 1 34 ? 0.154 -7.43 11.938 1 94.38 34 SER B C 1
ATOM 1468 O O . SER B 1 34 ? -0.713 -6.566 12.109 1 94.38 34 SER B O 1
ATOM 1470 N N . TYR B 1 35 ? 0.392 -7.918 10.711 1 94.44 35 TYR B N 1
ATOM 1471 C CA . TYR B 1 35 ? -0.363 -7.504 9.539 1 94.44 35 TYR B CA 1
ATOM 1472 C C . TYR B 1 35 ? -1.789 -8.039 9.586 1 94.44 35 TYR B C 1
ATOM 1474 O O . TYR B 1 35 ? -2.727 -7.367 9.148 1 94.44 35 TYR B O 1
ATOM 1482 N N . ALA B 1 36 ? -1.952 -9.312 10.055 1 93.56 36 ALA B N 1
ATOM 1483 C CA . ALA B 1 36 ? -3.295 -9.867 10.203 1 93.56 36 ALA B CA 1
ATOM 1484 C C . ALA B 1 36 ? -4.164 -8.977 11.078 1 93.56 36 ALA B C 1
ATOM 1486 O O . ALA B 1 36 ? -5.332 -8.727 10.758 1 93.56 36 ALA B O 1
ATOM 1487 N N . LYS B 1 37 ? -3.596 -8.508 12.156 1 93.44 37 LYS B N 1
ATOM 1488 C CA . LYS B 1 37 ? -4.316 -7.602 13.047 1 93.44 37 LYS B CA 1
ATOM 1489 C C . LYS B 1 37 ? -4.605 -6.266 12.359 1 93.44 37 LYS B C 1
ATOM 1491 O O . LYS B 1 37 ? -5.711 -5.734 12.469 1 93.44 37 LYS B O 1
ATOM 1496 N N . LEU B 1 38 ? -3.641 -5.707 11.617 1 92.62 38 LEU B N 1
ATOM 1497 C CA . LEU B 1 38 ? -3.77 -4.414 10.953 1 92.62 38 LEU B CA 1
ATOM 1498 C C . LEU B 1 38 ? -4.887 -4.445 9.914 1 92.62 38 LEU B C 1
ATOM 1500 O O . LEU B 1 38 ? -5.641 -3.48 9.773 1 92.62 38 LEU B O 1
ATOM 1504 N N . PHE B 1 39 ? -5.055 -5.602 9.164 1 94.25 39 PHE B N 1
ATOM 1505 C CA . PHE B 1 39 ? -5.945 -5.637 8.008 1 94.25 39 PHE B CA 1
ATOM 1506 C C . PHE B 1 39 ? -7.266 -6.312 8.367 1 94.25 39 PHE B C 1
ATOM 1508 O O . PHE B 1 39 ? -8.195 -6.34 7.555 1 94.25 39 PHE B O 1
ATOM 1515 N N . ALA B 1 40 ? -7.453 -6.855 9.555 1 91.38 40 ALA B N 1
ATOM 1516 C CA . ALA B 1 40 ? -8.641 -7.578 9.992 1 91.38 40 ALA B CA 1
ATOM 1517 C C . ALA B 1 40 ? -9.898 -6.742 9.797 1 91.38 40 ALA B C 1
ATOM 1519 O O . ALA B 1 40 ? -10.922 -7.246 9.336 1 91.38 40 ALA B O 1
ATOM 1520 N N . PRO B 1 41 ? -9.812 -5.434 10.07 1 90.06 41 PRO B N 1
ATOM 1521 C CA . PRO B 1 41 ? -11.031 -4.637 9.93 1 90.06 41 PRO B CA 1
ATOM 1522 C C . PRO B 1 41 ? -11.375 -4.336 8.469 1 90.06 41 PRO B C 1
ATOM 1524 O O . PRO B 1 41 ? -12.484 -3.877 8.172 1 90.06 41 PRO B O 1
ATOM 1527 N N . ALA B 1 42 ? -10.43 -4.543 7.59 1 88.19 42 ALA B N 1
ATOM 1528 C CA . ALA B 1 42 ? -10.641 -4.227 6.18 1 88.19 42 ALA B CA 1
ATOM 1529 C C . ALA B 1 42 ? -11.562 -5.254 5.52 1 88.19 42 ALA B C 1
ATOM 1531 O O . ALA B 1 42 ? -11.133 -5.996 4.629 1 88.19 42 ALA B O 1
ATOM 1532 N N . GLU B 1 43 ? -12.773 -5.328 5.961 1 82.44 43 GLU B N 1
ATOM 1533 C CA . GLU B 1 43 ? -13.766 -6.285 5.48 1 82.44 43 GLU B CA 1
ATOM 1534 C C . GLU B 1 43 ? -14.969 -5.578 4.871 1 82.44 43 GLU B C 1
ATOM 1536 O O . GLU B 1 43 ? -15.32 -4.473 5.289 1 82.44 43 GLU B O 1
ATOM 1541 N N . GLY B 1 44 ? -15.508 -6.23 3.875 1 71.12 44 GLY B N 1
ATOM 1542 C CA . GLY B 1 44 ? -16.781 -5.773 3.34 1 71.12 44 GLY B CA 1
ATOM 1543 C C . GLY B 1 44 ? -16.672 -4.48 2.551 1 71.12 44 GLY B C 1
ATOM 1544 O O . GLY B 1 44 ? -15.672 -4.258 1.854 1 71.12 44 GLY B O 1
ATOM 1545 N N . VAL B 1 45 ? -17.734 -3.625 2.58 1 62.84 45 VAL B N 1
ATOM 1546 C CA . VAL B 1 45 ? -17.891 -2.43 1.756 1 62.84 45 VAL B CA 1
ATOM 1547 C C . VAL B 1 45 ? -17.062 -1.286 2.355 1 62.84 45 VAL B C 1
ATOM 1549 O O . VAL B 1 45 ? -16.781 -0.294 1.678 1 62.84 45 VAL B O 1
ATOM 1552 N N . LYS B 1 46 ? -16.484 -1.548 3.469 1 73.25 46 LYS B N 1
ATOM 1553 C CA . LYS B 1 46 ? -15.805 -0.464 4.172 1 73.25 46 LYS B CA 1
ATOM 1554 C C . LYS B 1 46 ? -14.289 -0.601 4.055 1 73.25 46 LYS B C 1
ATOM 1556 O O . LYS B 1 46 ? -13.547 -0.071 4.883 1 73.25 46 LYS B O 1
ATOM 1561 N N . VAL B 1 47 ? -13.844 -1.269 3.162 1 76.56 47 VAL B N 1
ATOM 1562 C CA . VAL B 1 47 ? -12.422 -1.569 3.064 1 76.56 47 VAL B CA 1
ATOM 1563 C C . VAL B 1 47 ? -11.633 -0.278 2.859 1 76.56 47 VAL B C 1
ATOM 1565 O O . VAL B 1 47 ? -10.625 -0.046 3.531 1 76.56 47 VAL B O 1
ATOM 1568 N N . GLY B 1 48 ? -12.141 0.605 2.025 1 78.56 48 GLY B N 1
ATOM 1569 C CA . GLY B 1 48 ? -11.469 1.868 1.77 1 78.56 48 GLY B CA 1
ATOM 1570 C C . GLY B 1 48 ? -11.344 2.74 3.004 1 78.56 48 GLY B C 1
ATOM 1571 O O . GLY B 1 48 ? -10.289 3.32 3.256 1 78.56 48 GLY B O 1
ATOM 1572 N N . LYS B 1 49 ? -12.422 2.803 3.77 1 79.88 49 LYS B N 1
ATOM 1573 C CA . LYS B 1 49 ? -12.414 3.596 4.996 1 79.88 49 LYS B CA 1
ATOM 1574 C C . LYS B 1 49 ? -11.438 3.021 6.016 1 79.88 49 LYS B C 1
ATOM 1576 O O . LYS B 1 49 ? -10.711 3.77 6.68 1 79.88 49 LYS B O 1
ATOM 1581 N N . GLU B 1 50 ? -11.375 1.679 6.043 1 86.19 50 GLU B N 1
ATOM 1582 C CA . GLU B 1 50 ? -10.531 1.014 7.035 1 86.19 50 GLU B CA 1
ATOM 1583 C C . GLU B 1 50 ? -9.055 1.129 6.672 1 86.19 50 GLU B C 1
ATOM 1585 O O . GLU B 1 50 ? -8.188 1.076 7.547 1 86.19 50 GLU B O 1
ATOM 1590 N N . LEU B 1 51 ? -8.789 1.35 5.453 1 90.19 51 LEU B N 1
ATOM 1591 C CA . LEU B 1 51 ? -7.414 1.544 5.016 1 90.19 51 LEU B CA 1
ATOM 1592 C C . LEU B 1 51 ? -7.059 3.027 4.977 1 90.19 51 LEU B C 1
ATOM 1594 O O . LEU B 1 51 ? -5.969 3.398 4.535 1 90.19 51 LEU B O 1
ATOM 1598 N N . HIS B 1 52 ? -7.969 3.965 5.391 1 94.19 52 HIS B N 1
ATOM 1599 C CA . HIS B 1 52 ? -7.805 5.402 5.566 1 94.19 52 HIS B CA 1
ATOM 1600 C C . HIS B 1 52 ? -7.566 6.098 4.23 1 94.19 52 HIS B C 1
ATOM 1602 O O . HIS B 1 52 ? -6.75 7.016 4.137 1 94.19 52 HIS B O 1
ATOM 1608 N N . PHE B 1 53 ? -8.273 5.602 3.207 1 93.75 53 PHE B N 1
ATOM 1609 C CA . PHE B 1 53 ? -8.219 6.281 1.918 1 93.75 53 PHE B CA 1
ATOM 1610 C C . PHE B 1 53 ? -9.133 7.504 1.913 1 93.75 53 PHE B C 1
ATOM 1612 O O . PHE B 1 53 ? -10.234 7.465 2.467 1 93.75 53 PHE B O 1
ATOM 1619 N N . ILE B 1 54 ? -8.695 8.555 1.317 1 92 54 ILE B N 1
ATOM 1620 C CA . ILE B 1 54 ? -9.523 9.719 1.029 1 92 54 ILE B CA 1
ATOM 1621 C C . ILE B 1 54 ? -9.484 10.023 -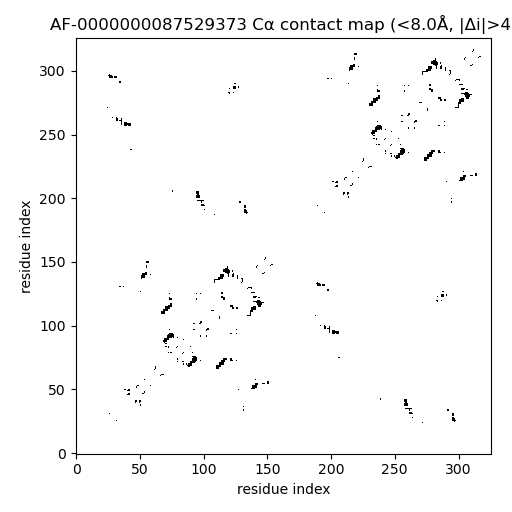0.466 1 92 54 ILE B C 1
ATOM 1623 O O . ILE B 1 54 ? -8.438 9.922 -1.102 1 92 54 ILE B O 1
ATOM 1627 N N . ASN B 1 55 ? -10.633 10.266 -1.01 1 90.56 55 ASN B N 1
ATOM 1628 C CA . ASN B 1 55 ? -10.688 10.641 -2.418 1 90.56 55 ASN B CA 1
ATOM 1629 C C . ASN B 1 55 ? -10.383 12.125 -2.617 1 90.56 55 ASN B C 1
ATOM 1631 O O . ASN B 1 55 ? -10.492 12.914 -1.678 1 90.56 55 ASN B O 1
ATOM 1635 N N . PRO B 1 56 ? -9.961 12.422 -3.859 1 88.69 56 PRO B N 1
ATOM 1636 C CA . PRO B 1 56 ? -9.609 13.812 -4.141 1 88.69 56 PRO B CA 1
ATOM 1637 C C . PRO B 1 56 ? -10.758 14.781 -3.848 1 88.69 56 PRO B C 1
ATOM 1639 O O . PRO B 1 56 ? -10.531 15.875 -3.322 1 88.69 56 PRO B O 1
ATOM 1642 N N . GLU B 1 57 ? -11.938 14.406 -4.141 1 86.62 57 GLU B N 1
ATOM 1643 C CA . GLU B 1 57 ? -13.094 15.273 -3.902 1 86.62 57 GLU B CA 1
ATOM 1644 C C . GLU B 1 57 ? -13.25 15.586 -2.418 1 86.62 57 GLU B C 1
ATOM 1646 O O . GLU B 1 57 ? -13.453 16.75 -2.043 1 86.62 57 GLU B O 1
ATOM 1651 N N . GLY B 1 58 ? -13.203 14.531 -1.656 1 84.75 58 GLY B N 1
ATOM 1652 C CA . GLY B 1 58 ? -13.289 14.727 -0.218 1 84.75 58 GLY B CA 1
ATOM 1653 C C . GLY B 1 58 ? -12.141 15.555 0.337 1 84.75 58 GLY B C 1
ATOM 1654 O O . GLY B 1 58 ? -12.344 16.391 1.215 1 84.75 58 GLY B O 1
ATOM 1655 N N . PHE B 1 59 ? -10.984 15.359 -0.156 1 85.69 59 PHE B N 1
ATOM 1656 C CA . PHE B 1 59 ? -9.797 16.078 0.272 1 85.69 59 PHE B CA 1
ATOM 1657 C C . PHE B 1 59 ? -9.945 17.578 0.023 1 85.69 59 PHE B C 1
ATOM 1659 O O . PHE B 1 59 ? -9.719 18.391 0.922 1 85.69 59 PHE B O 1
ATOM 1666 N N . ILE B 1 60 ? -10.43 17.938 -1.104 1 82 60 ILE B N 1
ATOM 1667 C CA . ILE B 1 60 ? -10.586 19.344 -1.499 1 82 60 ILE B CA 1
ATOM 1668 C C . ILE B 1 60 ? -11.711 19.984 -0.691 1 82 60 ILE B C 1
ATOM 1670 O O . ILE B 1 60 ? -11.586 21.109 -0.228 1 82 60 ILE B O 1
ATOM 1674 N N . LYS B 1 61 ? -12.789 19.266 -0.617 1 84.94 61 LYS B N 1
ATOM 1675 C CA . LYS B 1 61 ? -13.914 19.766 0.16 1 84.94 61 LYS B CA 1
ATOM 1676 C C . LYS B 1 61 ? -13.492 20.094 1.59 1 84.94 61 LYS B C 1
ATOM 1678 O O . LYS B 1 61 ? -13.867 21.141 2.129 1 84.94 61 LYS B O 1
ATOM 1683 N N . ASN B 1 62 ? -12.758 19.203 2.129 1 83.12 62 ASN B N 1
ATOM 1684 C CA . ASN B 1 62 ? -12.281 19.406 3.492 1 83.12 62 ASN B CA 1
ATOM 1685 C C . ASN B 1 62 ? -11.336 20.594 3.582 1 83.12 62 ASN B C 1
ATOM 1687 O O . ASN B 1 62 ? -11.391 21.375 4.539 1 83.12 62 ASN B O 1
ATOM 1691 N N . LEU B 1 63 ? -10.469 20.766 2.674 1 79.38 63 LEU B N 1
ATOM 1692 C CA . LEU B 1 63 ? -9.555 21.891 2.625 1 79.38 63 LEU B CA 1
ATOM 1693 C C . LEU B 1 63 ? -10.32 23.219 2.533 1 79.38 63 LEU B C 1
ATOM 1695 O O . LEU B 1 63 ? -9.992 24.172 3.227 1 79.38 63 LEU B O 1
ATOM 1699 N N . GLN B 1 64 ? -11.32 23.188 1.713 1 82.62 64 GLN B N 1
ATOM 1700 C CA . GLN B 1 64 ? -12.133 24.391 1.516 1 82.62 64 GLN B CA 1
ATOM 1701 C C . GLN B 1 64 ? -12.922 24.734 2.773 1 82.62 64 GLN B C 1
ATOM 1703 O O . GLN B 1 64 ? -13.188 25.906 3.045 1 82.62 64 GLN B O 1
ATOM 1708 N N . ALA B 1 65 ? -13.227 23.75 3.518 1 87.5 65 ALA B N 1
ATOM 1709 C CA . ALA B 1 65 ? -13.984 23.938 4.75 1 87.5 65 ALA B CA 1
ATOM 1710 C C . ALA B 1 65 ? -13.078 24.391 5.887 1 87.5 65 ALA B C 1
ATOM 1712 O O . ALA B 1 65 ? -13.539 24.625 7.008 1 87.5 65 ALA B O 1
ATOM 1713 N N . GLY B 1 66 ? -11.797 24.453 5.625 1 81.5 66 GLY B N 1
ATOM 1714 C CA . GLY B 1 66 ? -10.867 24.984 6.609 1 81.5 66 GLY B CA 1
ATOM 1715 C C . GLY B 1 66 ? -10.281 23.922 7.516 1 81.5 66 GLY B C 1
ATOM 1716 O O . GLY B 1 66 ? -9.719 24.234 8.57 1 81.5 66 GLY B O 1
ATOM 1717 N N . LYS B 1 67 ? -10.5 22.703 7.145 1 81.94 67 LYS B N 1
ATOM 1718 C CA . LYS B 1 67 ? -9.891 21.625 7.93 1 81.94 67 LYS B CA 1
ATOM 1719 C C . LYS B 1 67 ? -8.375 21.641 7.812 1 81.94 67 LYS B C 1
ATOM 1721 O O . LYS B 1 67 ? -7.832 21.875 6.727 1 81.94 67 LYS B O 1
ATOM 1726 N N . GLU B 1 68 ? -7.727 21.5 8.938 1 83.31 68 GLU B N 1
ATOM 1727 C CA . GLU B 1 68 ? -6.27 21.547 8.961 1 83.31 68 GLU B CA 1
ATOM 1728 C C . GLU B 1 68 ? -5.664 20.172 8.695 1 83.31 68 GLU B C 1
ATOM 1730 O O . GLU B 1 68 ? -5.988 19.203 9.375 1 83.31 68 GLU B O 1
ATOM 1735 N N . TYR B 1 69 ? -4.934 20.031 7.605 1 84.31 69 TYR B N 1
ATOM 1736 C CA . TYR B 1 69 ? -4.184 18.828 7.234 1 84.31 69 TYR B CA 1
ATOM 1737 C C . TYR B 1 69 ? -2.709 19.156 7.035 1 84.31 69 TYR B C 1
ATOM 1739 O O . TYR B 1 69 ? -2.354 20.297 6.738 1 84.31 69 TYR B O 1
ATOM 1747 N N . VAL B 1 70 ? -1.938 18.266 7.328 1 90.25 70 VAL B N 1
ATOM 1748 C CA . VAL B 1 70 ? -0.561 18.281 6.848 1 90.25 70 VAL B CA 1
ATOM 1749 C C . VAL B 1 70 ? -0.412 17.328 5.668 1 90.25 70 VAL B C 1
ATOM 1751 O O . VAL B 1 70 ? -0.716 16.141 5.789 1 90.25 70 VAL B O 1
ATOM 1754 N N . ALA B 1 71 ? -0.099 17.859 4.531 1 91.81 71 ALA B N 1
ATOM 1755 C CA . ALA B 1 71 ? 0.18 17.016 3.367 1 91.81 71 ALA B CA 1
ATOM 1756 C C . ALA B 1 71 ? 1.62 16.516 3.385 1 91.81 71 ALA B C 1
ATOM 1758 O O . ALA B 1 71 ? 2.555 17.297 3.564 1 91.81 71 ALA B O 1
ATOM 1759 N N . LEU B 1 72 ? 1.779 15.273 3.285 1 95.81 72 LEU B N 1
ATOM 1760 C CA . LEU B 1 72 ? 3.098 14.656 3.199 1 95.81 72 LEU B CA 1
ATOM 1761 C C . LEU B 1 72 ? 3.33 14.062 1.816 1 95.81 72 LEU B C 1
ATOM 1763 O O . LEU B 1 72 ? 2.74 13.031 1.473 1 95.81 72 LEU B O 1
ATOM 1767 N N . ASP B 1 73 ? 4.16 14.75 1.052 1 94.69 73 ASP B N 1
ATOM 1768 C CA . ASP B 1 73 ? 4.543 14.297 -0.28 1 94.69 73 ASP B CA 1
ATOM 1769 C C . ASP B 1 73 ? 5.703 13.305 -0.205 1 94.69 73 ASP B C 1
ATOM 1771 O O . ASP B 1 73 ? 6.816 13.672 0.175 1 94.69 73 ASP B O 1
ATOM 1775 N N . VAL B 1 74 ? 5.473 12.047 -0.678 1 96.31 74 VAL B N 1
ATOM 1776 C CA . VAL B 1 74 ? 6.484 11.016 -0.481 1 96.31 74 VAL B CA 1
ATOM 1777 C C . VAL B 1 74 ? 7.172 10.711 -1.809 1 96.31 74 VAL B C 1
ATOM 1779 O O . VAL B 1 74 ? 7.871 9.703 -1.933 1 96.31 74 VAL B O 1
ATOM 1782 N N . ARG B 1 75 ? 6.984 11.555 -2.805 1 93 75 ARG B N 1
ATOM 1783 C CA . ARG B 1 75 ? 7.691 11.422 -4.074 1 93 75 ARG B CA 1
ATOM 1784 C C . ARG B 1 75 ? 9.172 11.766 -3.92 1 93 75 ARG B C 1
ATOM 1786 O O . ARG B 1 75 ? 9.625 12.102 -2.822 1 93 75 ARG B O 1
ATOM 1793 N N . THR B 1 76 ? 9.852 11.531 -5.023 1 92 76 THR B N 1
ATOM 1794 C CA . THR B 1 76 ? 11.266 11.883 -5.012 1 92 76 THR B CA 1
ATOM 1795 C C . THR B 1 76 ? 11.445 13.398 -4.965 1 92 76 THR B C 1
ATOM 1797 O O . THR B 1 76 ? 10.539 14.148 -5.336 1 92 76 THR B O 1
ATOM 1800 N N . SER B 1 77 ? 12.625 13.805 -4.512 1 89.69 77 SER B N 1
ATOM 1801 C CA . SER B 1 77 ? 12.93 15.227 -4.461 1 89.69 77 SER B CA 1
ATOM 1802 C C . SER B 1 77 ? 12.859 15.852 -5.852 1 89.69 77 SER B C 1
ATOM 1804 O O . SER B 1 77 ? 12.469 17.016 -5.996 1 89.69 77 SER B O 1
ATOM 1806 N N . GLY B 1 78 ? 13.25 15.102 -6.836 1 87.38 78 GLY B N 1
ATOM 1807 C CA . GLY B 1 78 ? 13.164 15.586 -8.203 1 87.38 78 GLY B CA 1
ATOM 1808 C C . GLY B 1 78 ? 11.734 15.852 -8.648 1 87.38 78 GLY B C 1
ATOM 1809 O O . GLY B 1 78 ? 11.461 16.875 -9.289 1 87.38 78 GLY B O 1
ATOM 1810 N N . GLU B 1 79 ? 10.859 14.992 -8.344 1 87.69 79 GLU B N 1
ATOM 1811 C CA . GLU B 1 79 ? 9.445 15.164 -8.68 1 87.69 79 GLU B CA 1
ATOM 1812 C C . GLU B 1 79 ? 8.852 16.375 -7.965 1 87.69 79 GLU B C 1
ATOM 1814 O O . GLU B 1 79 ? 8.102 17.156 -8.57 1 87.69 79 GLU B O 1
ATOM 1819 N N . VAL B 1 80 ? 9.172 16.562 -6.699 1 86.69 80 VAL B N 1
ATOM 1820 C CA . VAL B 1 80 ? 8.609 17.641 -5.887 1 86.69 80 VAL B CA 1
ATOM 1821 C C . VAL B 1 80 ? 9.133 18.984 -6.379 1 86.69 80 VAL B C 1
ATOM 1823 O O . VAL B 1 80 ? 8.391 19.984 -6.391 1 86.69 80 VAL B O 1
ATOM 1826 N N . ALA B 1 81 ? 10.352 19.016 -6.719 1 84.88 81 ALA B N 1
ATOM 1827 C CA . ALA B 1 81 ? 10.961 20.25 -7.227 1 84.88 81 ALA B CA 1
ATOM 1828 C C . ALA B 1 81 ? 10.281 20.703 -8.516 1 84.88 81 ALA B C 1
ATOM 1830 O O . ALA B 1 81 ? 10.188 21.906 -8.781 1 84.88 81 ALA B O 1
ATOM 1831 N N . MET B 1 82 ? 9.789 19.75 -9.273 1 82.69 82 MET B N 1
ATOM 1832 C CA . MET B 1 82 ? 9.117 20.062 -10.531 1 82.69 82 MET B CA 1
ATOM 1833 C C . MET B 1 82 ? 7.691 20.547 -10.281 1 82.69 82 MET B C 1
ATOM 1835 O O . MET B 1 82 ? 7.246 21.516 -10.891 1 82.69 82 MET B O 1
ATOM 1839 N N . LEU B 1 83 ? 6.945 19.828 -9.484 1 77.62 83 LEU B N 1
ATOM 1840 C CA . LEU B 1 83 ? 5.562 20.141 -9.133 1 77.62 83 LEU B CA 1
ATOM 1841 C C . LEU B 1 83 ? 5.246 19.672 -7.719 1 77.62 83 LEU B C 1
ATOM 1843 O O . LEU B 1 83 ? 5.332 18.469 -7.422 1 77.62 83 LEU B O 1
ATOM 1847 N N . GLY B 1 84 ? 5.09 20.641 -6.887 1 72.5 84 GLY B N 1
ATOM 1848 C CA . GLY B 1 84 ? 4.824 20.266 -5.508 1 72.5 84 GLY B CA 1
ATOM 1849 C C . GLY B 1 84 ? 3.535 20.844 -4.969 1 72.5 84 GLY B C 1
ATOM 1850 O O . GLY B 1 84 ? 2.863 21.625 -5.656 1 72.5 84 GLY B O 1
ATOM 1851 N N . ILE B 1 85 ? 3.115 20.266 -3.791 1 70.5 85 ILE B N 1
ATOM 1852 C CA . ILE B 1 85 ? 1.942 20.766 -3.074 1 70.5 85 ILE B CA 1
ATOM 1853 C C . ILE B 1 85 ? 2.314 22 -2.256 1 70.5 85 ILE B C 1
ATOM 1855 O O . ILE B 1 85 ? 3.324 22 -1.55 1 70.5 85 ILE B O 1
ATOM 1859 N N . THR B 1 86 ? 1.653 23.062 -2.484 1 69.69 86 THR B N 1
ATOM 1860 C CA . THR B 1 86 ? 1.992 24.328 -1.825 1 69.69 86 THR B CA 1
ATOM 1861 C C . THR B 1 86 ? 1.046 24.594 -0.66 1 69.69 86 THR B C 1
ATOM 1863 O O . THR B 1 86 ? 1.046 25.688 -0.096 1 69.69 86 THR B O 1
ATOM 1866 N N . MET B 1 87 ? 0.498 23.688 -0.125 1 72.38 87 MET B N 1
ATOM 1867 C CA . MET B 1 87 ? -0.39 23.906 1.013 1 72.38 87 MET B CA 1
ATOM 1868 C C . MET B 1 87 ? 0.407 24.203 2.275 1 72.38 87 MET B C 1
ATOM 1870 O O . MET B 1 87 ? 1.494 23.672 2.477 1 72.38 87 MET B O 1
ATOM 1874 N N . PRO B 1 88 ? -0.174 25.125 3.076 1 75.69 88 PRO B N 1
ATOM 1875 C CA . PRO B 1 88 ? 0.495 25.391 4.352 1 75.69 88 PRO B CA 1
ATOM 1876 C C . PRO B 1 88 ? 0.696 24.141 5.191 1 75.69 88 PRO B C 1
ATOM 1878 O O . PRO B 1 88 ? -0.192 23.281 5.254 1 75.69 88 PRO B O 1
ATOM 1881 N N . GLY B 1 89 ? 1.882 23.969 5.656 1 78.5 89 GLY B N 1
ATOM 1882 C CA . GLY B 1 89 ? 2.18 22.859 6.551 1 78.5 89 GLY B CA 1
ATOM 1883 C C . GLY B 1 89 ? 2.545 21.594 5.82 1 78.5 89 GLY B C 1
ATOM 1884 O O . GLY B 1 89 ? 2.75 20.547 6.445 1 78.5 89 GLY B O 1
ATOM 1885 N N . SER B 1 90 ? 2.666 21.703 4.559 1 85.94 90 SER B N 1
ATOM 1886 C CA . SER B 1 90 ? 3.025 20.516 3.785 1 85.94 90 SER B CA 1
ATOM 1887 C C . SER B 1 90 ? 4.496 20.156 3.969 1 85.94 90 SER B C 1
ATOM 1889 O O . SER B 1 90 ? 5.312 21.031 4.289 1 85.94 90 SER B O 1
ATOM 1891 N N . MET B 1 91 ? 4.781 18.859 3.889 1 92.25 91 MET B N 1
ATOM 1892 C CA . MET B 1 91 ? 6.145 18.344 3.963 1 92.25 91 MET B CA 1
ATOM 1893 C C . MET B 1 91 ? 6.406 17.344 2.846 1 92.25 91 MET B C 1
ATOM 1895 O O . MET B 1 91 ? 5.473 16.766 2.291 1 92.25 91 MET B O 1
ATOM 1899 N N . ALA B 1 92 ? 7.707 17.344 2.52 1 93.69 92 ALA B N 1
ATOM 1900 C CA . ALA B 1 92 ? 8.156 16.391 1.52 1 93.69 92 ALA B CA 1
ATOM 1901 C C . ALA B 1 92 ? 9.258 15.492 2.076 1 93.69 92 ALA B C 1
ATOM 1903 O O . ALA B 1 92 ? 10.312 15.977 2.486 1 93.69 92 ALA B O 1
ATOM 1904 N N . ILE B 1 93 ? 9 14.266 2.18 1 95.94 93 ILE B N 1
ATOM 1905 C CA . ILE B 1 93 ? 9.969 13.25 2.584 1 95.94 93 ILE B CA 1
ATOM 1906 C C . ILE B 1 93 ? 9.875 12.047 1.646 1 95.94 93 ILE B C 1
ATOM 1908 O O . ILE B 1 93 ? 8.891 11.312 1.666 1 95.94 93 ILE B O 1
ATOM 1912 N N . PRO B 1 94 ? 10.945 11.844 0.837 1 96.25 94 PRO B N 1
ATOM 1913 C CA . PRO B 1 94 ? 10.883 10.703 -0.078 1 96.25 94 PRO B CA 1
ATOM 1914 C C . PRO B 1 94 ? 10.656 9.383 0.646 1 96.25 94 PRO B C 1
ATOM 1916 O O . PRO B 1 94 ? 11.148 9.188 1.759 1 96.25 94 PRO B O 1
ATOM 1919 N N . LEU B 1 95 ? 9.914 8.492 -0.054 1 96.31 95 LEU B N 1
ATOM 1920 C CA . LEU B 1 95 ? 9.555 7.207 0.544 1 96.31 95 LEU B CA 1
ATOM 1921 C C . LEU B 1 95 ? 10.797 6.504 1.092 1 96.31 95 LEU B C 1
ATOM 1923 O O . LEU B 1 95 ? 10.766 5.965 2.201 1 96.31 95 LEU B O 1
ATOM 1927 N N . ASN B 1 96 ? 11.922 6.516 0.388 1 95.06 96 ASN B N 1
ATOM 1928 C CA . ASN B 1 96 ? 13.117 5.766 0.763 1 95.06 96 ASN B CA 1
ATOM 1929 C C . ASN B 1 96 ? 13.797 6.371 1.988 1 95.06 96 ASN B C 1
ATOM 1931 O O . ASN B 1 96 ? 14.703 5.766 2.561 1 95.06 96 ASN B O 1
ATOM 1935 N N . GLU B 1 97 ? 13.328 7.547 2.418 1 96.38 97 GLU B N 1
ATOM 1936 C CA . GLU B 1 97 ? 13.906 8.227 3.572 1 96.38 97 GLU B CA 1
ATOM 1937 C C . GLU B 1 97 ? 12.891 8.344 4.707 1 96.38 97 GLU B C 1
ATOM 1939 O O . GLU B 1 97 ? 13.234 8.75 5.82 1 96.38 97 GLU B O 1
ATOM 1944 N N . LEU B 1 98 ? 11.695 8.039 4.453 1 96.81 98 LEU B N 1
ATOM 1945 C CA . LEU B 1 98 ? 10.562 8.383 5.305 1 96.81 98 LEU B CA 1
ATOM 1946 C C . LEU B 1 98 ? 10.688 7.711 6.668 1 96.81 98 LEU B C 1
ATOM 1948 O O . LEU B 1 98 ? 10.328 8.297 7.691 1 96.81 98 LEU B O 1
ATOM 1952 N N . PHE B 1 99 ? 11.227 6.492 6.781 1 96.38 99 PHE B N 1
ATOM 1953 C CA . PHE B 1 99 ? 11.133 5.703 8.008 1 96.38 99 PHE B CA 1
ATOM 1954 C C . PHE B 1 99 ? 12.445 5.762 8.789 1 96.38 99 PHE B C 1
ATOM 1956 O O . PHE B 1 99 ? 12.633 5.012 9.75 1 96.38 99 PHE B O 1
ATOM 1963 N N . LYS B 1 100 ? 13.367 6.617 8.344 1 94.5 100 LYS B N 1
ATOM 1964 C CA . LYS B 1 100 ? 14.5 6.973 9.195 1 94.5 100 LYS B CA 1
ATOM 1965 C C . LYS B 1 100 ? 14.039 7.77 10.414 1 94.5 100 LYS B C 1
ATOM 1967 O O . LYS B 1 100 ? 13.156 8.625 10.312 1 94.5 100 LYS B O 1
ATOM 1972 N N . GLU B 1 101 ? 14.633 7.52 11.469 1 92.88 101 GLU B N 1
ATOM 1973 C CA . GLU B 1 101 ? 14.227 8.102 12.742 1 92.88 101 GLU B CA 1
ATOM 1974 C C . GLU B 1 101 ? 14.094 9.625 12.633 1 92.88 101 GLU B C 1
ATOM 1976 O O . GLU B 1 101 ? 13.094 10.195 13.062 1 92.88 101 GLU B O 1
ATOM 1981 N N . GLU B 1 102 ? 15.031 10.328 12.094 1 94.31 102 GLU B N 1
ATOM 1982 C CA . GLU B 1 102 ? 15.047 11.781 12 1 94.31 102 GLU B CA 1
ATOM 1983 C C . GLU B 1 102 ? 13.867 12.297 11.188 1 94.31 102 GLU B C 1
ATOM 1985 O O . GLU B 1 102 ? 13.391 13.414 11.406 1 94.31 102 GLU B O 1
ATOM 1990 N N . ASN B 1 103 ? 13.398 11.508 10.242 1 96.38 103 ASN B N 1
ATOM 1991 C CA . ASN B 1 103 ? 12.289 11.938 9.398 1 96.38 103 ASN B CA 1
ATOM 1992 C C . ASN B 1 103 ? 10.945 11.586 10.023 1 96.38 103 ASN B C 1
ATOM 1994 O O . ASN B 1 103 ? 9.984 12.359 9.93 1 96.38 103 ASN B O 1
ATOM 1998 N N . ILE B 1 104 ? 10.852 10.43 10.664 1 95.06 104 ILE B N 1
ATOM 1999 C CA . ILE B 1 104 ? 9.617 10.023 11.344 1 95.06 104 ILE B CA 1
ATOM 2000 C C . ILE B 1 104 ? 9.242 11.062 12.391 1 95.06 104 ILE B C 1
ATOM 2002 O O . ILE B 1 104 ? 8.07 11.391 12.555 1 95.06 104 ILE B O 1
ATOM 2006 N N . GLN B 1 105 ? 10.234 11.633 13.023 1 92.69 105 GLN B N 1
ATOM 2007 C CA . GLN B 1 105 ? 10.016 12.578 14.109 1 92.69 105 GLN B CA 1
ATOM 2008 C C . GLN B 1 105 ? 9.414 13.883 13.602 1 92.69 105 GLN B C 1
ATOM 2010 O O . GLN B 1 105 ? 8.867 14.664 14.375 1 92.69 105 GLN B O 1
ATOM 2015 N N . ARG B 1 106 ? 9.523 14.117 12.359 1 94.69 106 ARG B N 1
ATOM 2016 C CA . ARG B 1 106 ? 8.992 15.336 11.758 1 94.69 106 ARG B CA 1
ATOM 2017 C C . ARG B 1 106 ? 7.488 15.227 11.531 1 94.69 106 ARG B C 1
ATOM 2019 O O . ARG B 1 106 ? 6.812 16.234 11.305 1 94.69 106 ARG B O 1
ATOM 2026 N N . ILE B 1 107 ? 6.953 14.047 11.531 1 94.62 107 ILE B N 1
ATOM 2027 C CA . ILE B 1 107 ? 5.543 13.836 11.227 1 94.62 107 ILE B CA 1
ATOM 2028 C C . ILE B 1 107 ? 4.691 14.141 12.453 1 94.62 107 ILE B C 1
ATOM 2030 O O . ILE B 1 107 ? 4.855 13.516 13.5 1 94.62 107 ILE B O 1
ATOM 2034 N N . PRO B 1 108 ? 3.826 15.062 12.32 1 93.25 108 PRO B N 1
ATOM 2035 C CA . PRO B 1 108 ? 3 15.391 13.484 1 93.25 108 PRO B CA 1
ATOM 2036 C C . PRO B 1 108 ? 2.027 14.273 13.852 1 93.25 108 PRO B C 1
ATOM 2038 O O . PRO B 1 108 ? 1.537 13.562 12.977 1 93.25 108 PRO B O 1
ATOM 2041 N N . THR B 1 109 ? 1.751 14.164 15.141 1 91.81 109 THR B N 1
ATOM 2042 C CA . THR B 1 109 ? 0.834 13.133 15.609 1 91.81 109 THR B CA 1
ATOM 2043 C C . THR B 1 109 ? -0.476 13.75 16.094 1 91.81 109 THR B C 1
ATOM 2045 O O . THR B 1 109 ? -1.463 13.047 16.297 1 91.81 109 THR B O 1
ATOM 2048 N N . ASP B 1 110 ? -0.549 15.047 16.156 1 90.06 110 ASP B N 1
ATOM 2049 C CA . ASP B 1 110 ? -1.716 15.742 16.688 1 90.06 110 ASP B CA 1
ATOM 2050 C C . ASP B 1 110 ? -2.547 16.359 15.562 1 90.06 110 ASP B C 1
ATOM 2052 O O . ASP B 1 110 ? -3.525 17.062 15.82 1 90.06 110 ASP B O 1
ATOM 2056 N N . LYS B 1 111 ? -2.115 16.156 14.359 1 90.44 111 LYS B N 1
ATOM 2057 C CA . LYS B 1 111 ? -2.826 16.641 13.18 1 90.44 111 LYS B CA 1
ATOM 2058 C C . LYS B 1 111 ? -3.102 15.508 12.195 1 90.44 111 LYS B C 1
ATOM 2060 O O . LYS B 1 111 ? -2.42 14.484 12.227 1 90.44 111 LYS B O 1
ATOM 2065 N N . MET B 1 112 ? -4.066 15.742 11.352 1 92.56 112 MET B N 1
ATOM 2066 C 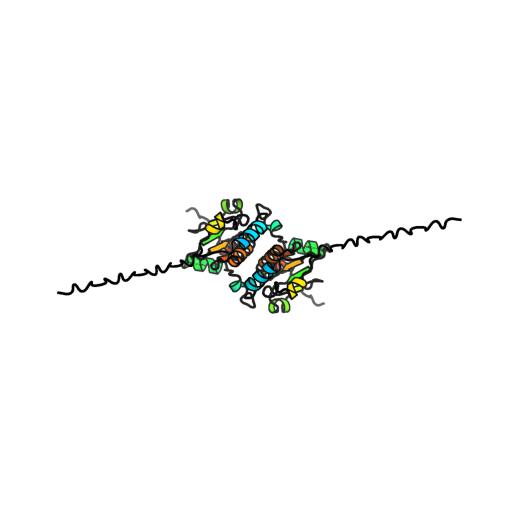CA . MET B 1 112 ? -4.312 14.797 10.258 1 92.56 112 MET B CA 1
ATOM 2067 C C . MET B 1 112 ? -3.234 14.922 9.188 1 92.56 112 MET B C 1
ATOM 2069 O O . MET B 1 112 ? -2.938 16.016 8.719 1 92.56 112 MET B O 1
ATOM 2073 N N . VAL B 1 113 ? -2.607 13.844 8.891 1 95.06 113 VAL B N 1
ATOM 2074 C CA . VAL B 1 113 ? -1.587 13.805 7.852 1 95.06 113 VAL B CA 1
ATOM 2075 C C . VAL B 1 113 ? -2.127 13.07 6.625 1 95.06 113 VAL B C 1
ATOM 2077 O O . VAL B 1 113 ? -2.615 11.945 6.734 1 95.06 113 VAL B O 1
ATOM 2080 N N . VAL B 1 114 ? -2.123 13.727 5.496 1 95.12 114 VAL B N 1
ATOM 2081 C CA . VAL B 1 114 ? -2.529 13.102 4.242 1 95.12 114 VAL B CA 1
ATOM 2082 C C . VAL B 1 114 ? -1.301 12.836 3.375 1 95.12 114 VAL B C 1
ATOM 2084 O O . VAL B 1 114 ? -0.579 13.766 3.008 1 95.12 114 VAL B O 1
ATOM 2087 N N . ILE B 1 115 ? -1.06 11.57 3.096 1 97.38 115 ILE B N 1
ATOM 2088 C CA . ILE B 1 115 ? 0.095 11.164 2.305 1 97.38 115 ILE B CA 1
ATOM 2089 C C . ILE B 1 115 ? -0.252 11.219 0.818 1 97.38 115 ILE B C 1
ATOM 2091 O O . ILE B 1 115 ? -1.322 10.766 0.406 1 97.38 115 ILE B O 1
ATOM 2095 N N . ILE B 1 116 ? 0.718 11.781 0.057 1 93.94 116 ILE B N 1
ATOM 2096 C CA . ILE B 1 116 ? 0.474 12 -1.364 1 93.94 116 ILE B CA 1
ATOM 2097 C C . ILE B 1 116 ? 1.686 11.539 -2.172 1 93.94 116 ILE B C 1
ATOM 2099 O O . ILE B 1 116 ? 2.828 11.695 -1.734 1 93.94 116 ILE B O 1
ATOM 2103 N N . CYS B 1 117 ? 1.371 11 -3.293 1 94.25 117 CYS B N 1
ATOM 2104 C CA . CYS B 1 117 ? 2.393 10.766 -4.309 1 94.25 117 CYS B CA 1
ATOM 2105 C C . CYS B 1 117 ? 1.847 11.031 -5.703 1 94.25 117 CYS B C 1
ATOM 2107 O O . CYS B 1 117 ? 0.917 11.82 -5.871 1 94.25 117 CYS B O 1
ATOM 2109 N N . LYS B 1 118 ? 2.496 10.508 -6.707 1 89.44 118 LYS B N 1
ATOM 2110 C CA . LYS B 1 118 ? 2.082 10.789 -8.078 1 89.44 118 LYS B CA 1
ATOM 2111 C C . LYS B 1 118 ? 0.776 10.078 -8.414 1 89.44 118 LYS B C 1
ATOM 2113 O O . LYS B 1 118 ? -0.207 10.719 -8.797 1 89.44 118 LYS B O 1
ATOM 2118 N N . SER B 1 119 ? 0.716 8.758 -8.203 1 89.44 119 SER B N 1
ATOM 2119 C CA . SER B 1 119 ? -0.397 7.926 -8.648 1 89.44 119 SER B CA 1
ATOM 2120 C C . SER B 1 119 ? -1.183 7.371 -7.465 1 89.44 119 SER B C 1
ATOM 2122 O O . SER B 1 119 ? -2.238 6.762 -7.645 1 89.44 119 SER B O 1
ATOM 2124 N N . GLY B 1 120 ? -0.648 7.484 -6.285 1 92.75 120 GLY B N 1
ATOM 2125 C CA . GLY B 1 120 ? -1.268 6.918 -5.098 1 92.75 120 GLY B CA 1
ATOM 2126 C C . GLY B 1 120 ? -0.57 5.668 -4.598 1 92.75 120 GLY B C 1
ATOM 2127 O O . GLY B 1 120 ? -0.789 5.238 -3.463 1 92.75 120 GLY B O 1
ATOM 2128 N N . ALA B 1 121 ? 0.268 5.055 -5.387 1 92 121 ALA B N 1
ATOM 2129 C CA . ALA B 1 121 ? 0.896 3.781 -5.043 1 92 121 ALA B CA 1
ATOM 2130 C C . ALA B 1 121 ? 1.854 3.943 -3.865 1 92 121 ALA B C 1
ATOM 2132 O O . ALA B 1 121 ? 1.746 3.227 -2.867 1 92 121 ALA B O 1
ATOM 2133 N N . ARG B 1 122 ? 2.816 4.895 -3.939 1 93.81 122 ARG B N 1
ATOM 2134 C CA . ARG B 1 122 ? 3.764 5.117 -2.854 1 93.81 122 ARG B CA 1
ATOM 2135 C C . ARG B 1 122 ? 3.057 5.637 -1.606 1 93.81 122 ARG B C 1
ATOM 2137 O O . ARG B 1 122 ? 3.432 5.293 -0.484 1 93.81 122 ARG B O 1
ATOM 2144 N N . ALA B 1 123 ? 2.078 6.449 -1.849 1 96.31 123 ALA B N 1
ATOM 2145 C CA . ALA B 1 123 ? 1.294 6.941 -0.718 1 96.31 123 ALA B CA 1
ATOM 2146 C C . ALA B 1 123 ? 0.618 5.789 0.019 1 96.31 123 ALA B C 1
ATOM 2148 O O . ALA B 1 123 ? 0.565 5.777 1.251 1 96.31 123 ALA B O 1
ATOM 2149 N N . THR B 1 124 ? 0.135 4.855 -0.74 1 96.06 124 THR B N 1
ATOM 2150 C CA . THR B 1 124 ? -0.552 3.707 -0.161 1 96.06 124 THR B CA 1
ATOM 2151 C C . THR B 1 124 ? 0.398 2.895 0.714 1 96.06 124 THR B C 1
ATOM 2153 O O . THR B 1 124 ? 0.07 2.566 1.856 1 96.06 124 THR B O 1
ATOM 2156 N N . VAL B 1 125 ? 1.585 2.65 0.277 1 96.19 125 VAL B N 1
ATOM 2157 C CA . VAL B 1 125 ? 2.543 1.864 1.048 1 96.19 125 VAL B CA 1
ATOM 2158 C C . VAL B 1 125 ? 3 2.658 2.268 1 96.19 125 VAL B C 1
ATOM 2160 O O . VAL B 1 125 ? 3.064 2.121 3.377 1 96.19 125 VAL B O 1
ATOM 2163 N N . ALA B 1 126 ? 3.32 3.938 2.053 1 97.06 126 ALA B N 1
ATOM 2164 C CA . ALA B 1 126 ? 3.805 4.793 3.133 1 97.06 126 ALA B CA 1
ATOM 2165 C C . ALA B 1 126 ? 2.754 4.941 4.227 1 97.06 126 ALA B C 1
ATOM 2167 O O . ALA B 1 126 ? 3.061 4.805 5.414 1 97.06 126 ALA B O 1
ATOM 2168 N N . GLY B 1 127 ? 1.541 5.258 3.803 1 97.5 127 GLY B N 1
ATOM 2169 C CA . GLY B 1 127 ? 0.465 5.449 4.762 1 97.5 127 GLY B CA 1
ATOM 2170 C C . GLY B 1 127 ? 0.158 4.207 5.574 1 97.5 127 GLY B C 1
ATOM 2171 O O . GLY B 1 127 ? -0.038 4.281 6.789 1 97.5 127 GLY B O 1
ATOM 2172 N N . THR B 1 128 ? 0.107 3.068 4.914 1 96.19 128 THR B N 1
ATOM 2173 C CA . THR B 1 128 ? -0.141 1.801 5.594 1 96.19 128 THR B CA 1
ATOM 2174 C C . THR B 1 128 ? 0.977 1.488 6.582 1 96.19 128 THR B C 1
ATOM 2176 O O . THR B 1 128 ? 0.714 1.085 7.719 1 96.19 128 THR B O 1
ATOM 2179 N N . ALA B 1 129 ? 2.184 1.698 6.184 1 96.5 129 ALA B N 1
ATOM 2180 C CA . ALA B 1 129 ? 3.34 1.435 7.035 1 96.5 129 ALA B CA 1
ATOM 2181 C C . ALA B 1 129 ? 3.348 2.355 8.25 1 96.5 129 ALA B C 1
ATOM 2183 O O . ALA B 1 129 ? 3.641 1.919 9.367 1 96.5 129 ALA B O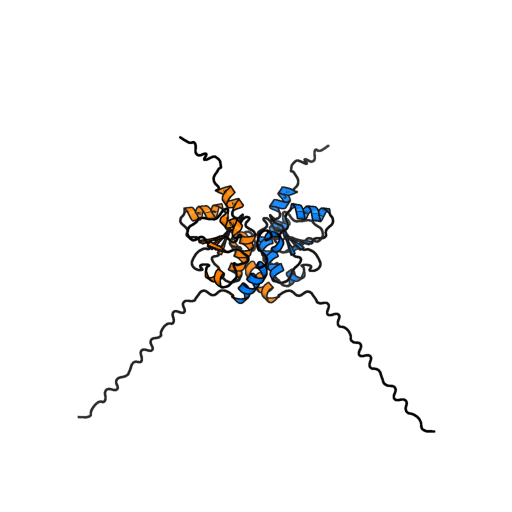 1
ATOM 2184 N N . LEU B 1 130 ? 3.092 3.66 8.016 1 96.88 130 LEU B N 1
ATOM 2185 C CA . LEU B 1 130 ? 3.047 4.602 9.133 1 96.88 130 LEU B CA 1
ATOM 2186 C C . LEU B 1 130 ? 1.971 4.203 10.141 1 96.88 130 LEU B C 1
ATOM 2188 O O . LEU B 1 130 ? 2.203 4.234 11.344 1 96.88 130 LEU B O 1
ATOM 2192 N N . ARG B 1 131 ? 0.778 3.805 9.664 1 96.06 131 ARG B N 1
ATOM 2193 C CA . ARG B 1 131 ? -0.276 3.344 10.562 1 96.06 131 ARG B CA 1
ATOM 2194 C C . ARG B 1 131 ? 0.15 2.08 11.305 1 96.06 131 ARG B C 1
ATOM 2196 O O . ARG B 1 131 ? -0.142 1.922 12.492 1 96.06 131 ARG B O 1
ATOM 2203 N N . HIS B 1 132 ? 0.819 1.221 10.586 1 95.5 132 HIS B N 1
ATOM 2204 C CA . HIS B 1 132 ? 1.276 -0.035 11.172 1 95.5 132 HIS B CA 1
ATOM 2205 C C . HIS B 1 132 ? 2.213 0.213 12.352 1 95.5 132 HIS B C 1
ATOM 2207 O O . HIS B 1 132 ? 2.229 -0.562 13.305 1 95.5 132 HIS B O 1
ATOM 2213 N N . ILE B 1 133 ? 3 1.348 12.336 1 95.25 133 ILE B N 1
ATOM 2214 C CA . ILE B 1 133 ? 3.971 1.568 13.398 1 95.25 133 ILE B CA 1
ATOM 2215 C C . ILE B 1 133 ? 3.367 2.48 14.469 1 95.25 133 ILE B C 1
ATOM 2217 O O . ILE B 1 133 ? 4.027 2.812 15.453 1 95.25 133 ILE B O 1
ATOM 2221 N N . GLY B 1 134 ? 2.127 2.984 14.234 1 94.19 134 GLY B N 1
ATOM 2222 C CA . GLY B 1 134 ? 1.473 3.623 15.359 1 94.19 134 GLY B CA 1
ATOM 2223 C C . GLY B 1 134 ? 0.912 4.992 15.031 1 94.19 134 GLY B C 1
ATOM 2224 O O . GLY B 1 134 ? 0.325 5.652 15.891 1 94.19 134 GLY B O 1
ATOM 2225 N N . PHE B 1 135 ? 1.06 5.508 13.805 1 94.75 135 PHE B N 1
ATOM 2226 C CA . PHE B 1 135 ? 0.471 6.785 13.414 1 94.75 135 PHE B CA 1
ATOM 2227 C C . PHE B 1 135 ? -0.993 6.609 13.031 1 94.75 135 PHE B C 1
ATOM 2229 O O . PHE B 1 135 ? -1.302 6.258 11.891 1 94.75 135 PHE B O 1
ATOM 2236 N N . ASP B 1 136 ? -1.901 6.977 13.82 1 91.25 136 ASP B N 1
ATOM 2237 C CA . ASP B 1 136 ? -3.316 6.664 13.648 1 91.25 136 ASP B CA 1
ATOM 2238 C C . ASP B 1 136 ? -4.012 7.727 12.805 1 91.25 136 ASP B C 1
ATOM 2240 O O . ASP B 1 136 ? -5.039 7.453 12.172 1 91.25 136 ASP B O 1
ATOM 2244 N N . ASN B 1 137 ? -3.486 8.906 12.797 1 93.81 137 ASN B N 1
ATOM 2245 C CA . ASN B 1 137 ? -4.129 10.008 12.086 1 93.81 137 ASN B CA 1
ATOM 2246 C C . ASN B 1 137 ? -3.5 10.242 10.711 1 93.81 137 ASN B C 1
ATOM 2248 O O . ASN B 1 137 ? -3.18 11.375 10.352 1 93.81 137 ASN B O 1
ATOM 2252 N N . VAL B 1 138 ? -3.225 9.188 10.039 1 96.44 138 VAL B N 1
ATOM 2253 C CA . VAL B 1 138 ? -2.625 9.219 8.703 1 96.44 138 VAL B CA 1
ATOM 2254 C C . VAL B 1 138 ? -3.631 8.711 7.672 1 96.44 138 VAL B C 1
ATOM 2256 O O . VAL B 1 138 ? -4.281 7.684 7.883 1 96.44 138 VAL B O 1
ATOM 2259 N N . TYR B 1 139 ? -3.783 9.469 6.609 1 95.94 139 TYR B N 1
ATOM 2260 C CA . TYR B 1 139 ? -4.688 9.141 5.512 1 95.94 139 TYR B CA 1
ATOM 2261 C C . TYR B 1 139 ? -3.953 9.156 4.176 1 95.94 139 TYR B C 1
ATOM 2263 O O . TYR B 1 139 ? -2.9 9.781 4.047 1 95.94 139 TYR B O 1
ATOM 2271 N N . ILE B 1 140 ? -4.535 8.414 3.246 1 96.81 140 ILE B N 1
ATOM 2272 C CA . ILE B 1 140 ? -3.895 8.219 1.949 1 96.81 140 ILE B CA 1
ATOM 2273 C C . ILE B 1 140 ? -4.75 8.852 0.854 1 96.81 140 ILE B C 1
ATOM 2275 O O . ILE B 1 140 ? -5.93 8.523 0.711 1 96.81 140 ILE B O 1
ATOM 2279 N N . LEU B 1 141 ? -4.203 9.742 0.117 1 93.88 141 LEU B N 1
ATOM 2280 C CA . LEU B 1 141 ? -4.938 10.312 -1.005 1 93.88 141 LEU B CA 1
ATOM 2281 C C . LEU B 1 141 ? -4.996 9.336 -2.174 1 93.88 141 LEU B C 1
ATOM 2283 O O . LEU B 1 141 ? -3.984 9.086 -2.834 1 93.88 141 LEU B O 1
ATOM 2287 N N . LYS B 1 142 ? -6.133 8.875 -2.449 1 92.5 142 LYS B N 1
ATOM 2288 C CA . LYS B 1 142 ? -6.324 7.965 -3.572 1 92.5 142 LYS B CA 1
ATOM 2289 C C . LYS B 1 142 ? -6.051 8.664 -4.902 1 92.5 142 LYS B C 1
ATOM 2291 O O . LYS B 1 142 ? -6.461 9.812 -5.102 1 92.5 142 LYS B O 1
ATOM 2296 N N . GLY B 1 143 ? -5.344 8 -5.797 1 89.94 143 GLY B N 1
ATOM 2297 C CA . GLY B 1 143 ? -5.121 8.531 -7.129 1 89.94 143 GLY B CA 1
ATOM 2298 C C . GLY B 1 143 ? -3.975 9.523 -7.195 1 89.94 143 GLY B C 1
ATOM 2299 O O . GLY B 1 143 ? -3.504 9.867 -8.281 1 89.94 143 GLY B O 1
ATOM 2300 N N . GLY B 1 144 ? -3.525 10.086 -6.035 1 90.81 144 GLY B N 1
ATOM 2301 C CA . GLY B 1 144 ? -2.352 10.938 -5.953 1 90.81 144 GLY B CA 1
ATOM 2302 C C . GLY B 1 144 ? -2.533 12.273 -6.648 1 90.81 144 GLY B C 1
ATOM 2303 O O . GLY B 1 144 ? -3.65 12.789 -6.73 1 90.81 144 GLY B O 1
ATOM 2304 N N . PHE B 1 145 ? -1.378 12.844 -7.047 1 85.44 145 PHE B N 1
ATOM 2305 C CA . PHE B 1 145 ? -1.342 14.125 -7.746 1 85.44 145 PHE B CA 1
ATOM 2306 C C . PHE B 1 145 ? -2.066 14.031 -9.086 1 85.44 145 PHE B C 1
ATOM 2308 O O . PHE B 1 145 ? -2.709 14.992 -9.516 1 85.44 145 PHE B O 1
ATOM 2315 N N . GLN B 1 146 ? -1.965 12.922 -9.711 1 86.75 146 GLN B N 1
ATOM 2316 C CA . GLN B 1 146 ? -2.561 12.742 -11.031 1 86.75 146 GLN B CA 1
ATOM 2317 C C . GLN B 1 146 ? -4.074 12.922 -10.977 1 86.75 146 GLN B C 1
ATOM 2319 O O . GLN B 1 146 ? -4.641 13.703 -11.75 1 86.75 146 GLN B O 1
ATOM 2324 N N . GLU B 1 147 ? -4.676 12.328 -10.086 1 86.5 147 GLU B N 1
ATOM 2325 C CA . GLU B 1 147 ? -6.125 12.453 -9.992 1 86.5 147 GLU B CA 1
ATOM 2326 C C . GLU B 1 147 ? -6.527 13.789 -9.375 1 86.5 147 GLU B C 1
ATOM 2328 O O . GLU B 1 147 ? -7.574 14.344 -9.719 1 86.5 147 GLU B O 1
ATOM 2333 N N . LEU B 1 148 ? -5.723 14.25 -8.461 1 83.12 148 LEU B N 1
ATOM 2334 C CA . LEU B 1 148 ? -5.984 15.547 -7.848 1 83.12 148 LEU B CA 1
ATOM 2335 C C . LEU B 1 148 ? -5.953 16.656 -8.898 1 83.12 148 LEU B C 1
ATOM 2337 O O . LEU B 1 148 ? -6.836 17.516 -8.922 1 83.12 148 LEU B O 1
ATOM 2341 N N . SER B 1 149 ? -4.941 16.594 -9.727 1 79.88 149 SER B N 1
ATOM 2342 C CA . SER B 1 149 ? -4.797 17.594 -10.773 1 79.88 149 SER B CA 1
ATOM 2343 C C . SER B 1 149 ? -5.898 17.469 -11.82 1 79.88 149 SER B C 1
ATOM 2345 O O . SER B 1 149 ? -6.363 18.469 -12.359 1 79.88 149 SER B O 1
ATOM 2347 N N . ALA B 1 150 ? -6.242 16.266 -12.141 1 78.81 150 ALA B N 1
ATOM 2348 C CA . ALA B 1 150 ? -7.309 16.031 -13.109 1 78.81 150 ALA B CA 1
ATOM 2349 C C . ALA B 1 150 ? -8.641 16.594 -12.602 1 78.81 150 ALA B C 1
ATOM 2351 O O . ALA B 1 150 ? -9.43 17.125 -13.375 1 78.81 150 ALA B O 1
ATOM 2352 N N . ALA B 1 151 ? -8.773 16.422 -11.398 1 72.75 151 ALA B N 1
ATOM 2353 C CA . ALA B 1 151 ? -10.039 16.844 -10.805 1 72.75 151 ALA B CA 1
ATOM 2354 C C . ALA B 1 151 ? -10.055 18.359 -10.555 1 72.75 151 ALA B C 1
ATOM 2356 O O . ALA B 1 151 ? -11.102 19 -10.633 1 72.75 151 ALA B O 1
ATOM 2357 N N . TYR B 1 152 ? -8.875 18.875 -10.258 1 67.94 152 TYR B N 1
ATOM 2358 C CA . TYR B 1 152 ? -8.906 20.25 -9.789 1 67.94 152 TYR B CA 1
ATOM 2359 C C . TYR B 1 152 ? -7.82 21.078 -10.461 1 67.94 152 TYR B C 1
ATOM 2361 O O . TYR B 1 152 ? -7.535 22.203 -10.039 1 67.94 152 TYR B O 1
ATOM 2369 N N . GLY B 1 153 ? -6.914 20.438 -11.242 1 59.62 153 GLY B N 1
ATOM 2370 C CA . GLY B 1 153 ? -5.883 21.203 -11.938 1 59.62 153 GLY B CA 1
ATOM 2371 C C . GLY B 1 153 ? -6.441 22.344 -12.766 1 59.62 153 GLY B C 1
ATOM 2372 O O . GLY B 1 153 ? -7.652 22.453 -12.961 1 59.62 153 GLY B O 1
ATOM 2373 N N . PRO B 1 154 ? -5.473 23.375 -13.031 1 49.31 154 PRO B N 1
ATOM 2374 C CA . PRO B 1 154 ? -5.941 24.484 -13.859 1 49.31 154 PRO B CA 1
ATOM 2375 C C . PRO B 1 154 ? -6.629 24.016 -15.141 1 49.31 154 PRO B C 1
ATOM 2377 O O . PRO B 1 154 ? -6.277 22.969 -15.68 1 49.31 154 PRO B O 1
ATOM 2380 N N . THR B 1 155 ? -7.84 24.016 -15.266 1 42.88 155 THR B N 1
ATOM 2381 C CA . THR B 1 155 ? -8.375 24.016 -16.625 1 42.88 155 THR B CA 1
ATOM 2382 C C . THR B 1 155 ? -7.438 24.766 -17.562 1 42.88 155 THR B C 1
ATOM 2384 O O . THR B 1 155 ? -6.918 25.828 -17.219 1 42.88 155 THR B O 1
ATOM 2387 N N . GLU B 1 156 ? -6.691 24.203 -18.469 1 37.88 156 GLU B N 1
ATOM 2388 C CA . GLU B 1 156 ? -6.121 25.016 -19.531 1 37.88 156 GLU B CA 1
ATOM 2389 C C . GLU B 1 156 ? -6.871 26.344 -19.672 1 37.88 156 GLU B C 1
ATOM 2391 O O . GLU B 1 156 ? -6.254 27.391 -19.875 1 37.88 156 GLU B O 1
ATOM 2396 N N . GLY B 1 157 ? -8.203 26.312 -20.047 1 34.75 157 GLY B N 1
ATOM 2397 C CA . GLY B 1 157 ? -8.797 27.5 -20.641 1 34.75 157 GLY B CA 1
ATOM 2398 C C . GLY B 1 157 ? -8.945 28.656 -19.656 1 34.75 157 GLY B C 1
ATOM 2399 O O . GLY B 1 157 ? -9.711 29.594 -19.891 1 34.75 157 GLY B O 1
ATOM 2400 N N . ALA B 1 158 ? -8.688 28.672 -18.438 1 35.62 158 ALA B N 1
ATOM 2401 C CA . ALA B 1 158 ? -8.641 30.062 -18.016 1 35.62 158 ALA B CA 1
ATOM 2402 C C . ALA B 1 158 ? -7.395 30.766 -18.562 1 35.62 158 ALA B C 1
ATOM 2404 O O . ALA B 1 158 ? -6.289 30.547 -18.047 1 35.62 158 ALA B O 1
ATOM 2405 N N . SER B 1 159 ? -7.074 30.672 -19.891 1 35.53 159 SER B N 1
ATOM 2406 C CA . SER B 1 159 ? -6.398 31.594 -20.797 1 35.53 159 SER B CA 1
ATOM 2407 C C . SER B 1 159 ? -6.43 33.031 -20.25 1 35.53 159 SER B C 1
ATOM 2409 O O . SER B 1 159 ? -7.492 33.531 -19.875 1 35.53 159 SER B O 1
ATOM 2411 N N . LEU B 1 160 ? -5.363 33.562 -19.625 1 32.5 160 LEU B N 1
ATOM 2412 C CA . LEU B 1 160 ? -4.898 34.969 -19.625 1 32.5 160 LEU B CA 1
ATOM 2413 C C . LEU B 1 160 ? -5.352 35.688 -20.891 1 32.5 160 LEU B C 1
ATOM 2415 O O . LEU B 1 160 ? -4.797 35.469 -21.969 1 32.5 160 LEU B O 1
ATOM 2419 N N . SER B 1 161 ? -6.598 35.688 -21.25 1 28.08 161 SER B N 1
ATOM 2420 C CA . SER B 1 161 ? -6.945 36.812 -22.141 1 28.08 161 SER B CA 1
ATOM 2421 C C . SER B 1 161 ? -6.344 38.125 -21.641 1 28.08 161 SER B C 1
ATOM 2423 O O . SER B 1 161 ? -6.562 38.5 -20.484 1 28.08 161 SER B O 1
ATOM 2425 N N . LYS B 1 162 ? -5.09 38.375 -22.062 1 33 162 LYS B N 1
ATOM 2426 C CA . LYS B 1 162 ? -4.578 39.75 -22.234 1 33 162 LYS B CA 1
ATOM 2427 C C . LYS B 1 162 ? -5.707 40.719 -22.578 1 33 162 LYS B C 1
ATOM 2429 O O . LYS B 1 162 ? -6.387 40.562 -23.594 1 33 162 LYS B O 1
ATOM 2434 N N . LYS B 1 163 ? -6.227 41.438 -21.578 1 26.36 163 LYS B N 1
ATOM 2435 C CA . LYS B 1 163 ? -6.418 42.812 -22 1 26.36 163 LYS B CA 1
ATOM 2436 C C . LYS B 1 163 ? -5.078 43.531 -22.234 1 26.36 163 LYS B C 1
ATOM 2438 O O . LYS B 1 163 ? -4.117 43.281 -21.484 1 26.36 163 LYS B O 1
#

Solvent-accessible surface area (backbone atoms only — not comparable to full-atom values): 18592 Å² total; per-residue (Å²): 136,83,81,77,78,76,78,78,75,76,75,73,73,74,71,73,69,69,69,73,69,69,80,65,88,70,62,44,61,69,58,30,48,55,48,26,64,70,30,44,70,34,46,77,94,44,29,54,63,63,69,30,51,37,49,50,66,60,51,50,53,40,50,74,71,64,54,76,53,28,40,36,34,35,40,46,70,70,54,42,74,73,60,62,81,82,54,74,71,45,44,77,46,32,56,34,49,37,42,38,68,82,48,46,72,69,56,69,82,90,44,42,32,37,23,27,20,59,62,15,63,64,11,44,45,50,33,50,50,44,40,72,30,55,44,79,49,47,27,20,34,48,40,14,47,55,44,37,38,72,73,64,38,81,61,75,77,73,60,80,69,79,122,136,85,80,77,78,77,77,78,76,77,74,76,74,73,70,74,70,69,69,73,69,68,80,64,85,70,62,44,61,69,60,31,48,54,49,26,62,72,31,44,68,35,44,77,95,43,28,53,62,62,70,29,52,39,46,49,67,60,52,50,53,40,48,73,72,64,54,76,52,29,40,37,34,35,42,46,69,69,55,41,74,74,61,62,82,82,54,74,70,44,44,76,44,31,55,35,50,36,43,38,68,81,47,47,71,68,55,69,82,88,44,41,32,36,23,28,21,59,63,16,64,66,11,43,46,51,33,52,51,44,40,72,29,54,43,76,49,47,27,19,34,47,41,13,48,55,46,37,38,72,73,64,38,81,60,76,77,76,60,82,72,76,126

Organism: NCBI:txid1859131